Protein AF-A0A2K5DRQ7-F1 (afdb_monomer_lite)

Foldseek 3Di:
DDWDWDQDVVQQKIKIADDQDVPAAKKKKAKAFDDVDGHGQGDIDIQHNPDPGSIDIYHH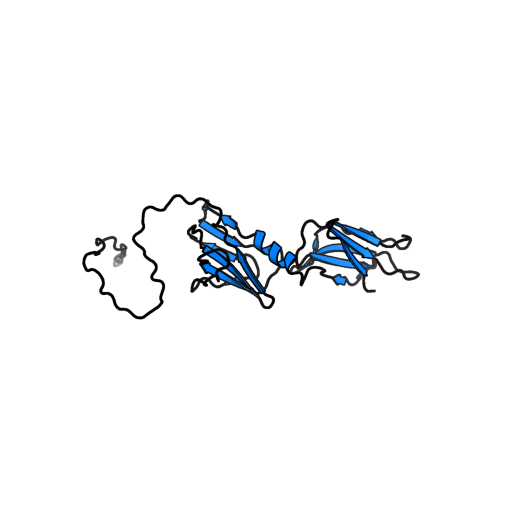DAQALRIWMWMFGPDPPTDIDIDGPRVLPPVNVQVQVVQFDQDVVFRKTKGFGPHFDWWKKFKFFAPDPPGDTHGDPPRIDTGGGMDMDTPHDQDLRIWMWIDDPNGIDIGRNRVPPPDDDPPDDPDDDDPDDDDDDDDDDPPDDDDDDDDPDDDDDDDDDDDDD

Organism: Aotus nancymaae (NCBI:txid37293)

pLDDT: mean 79.04, std 20.88, range [31.72, 97.5]

InterPro domains:
  IPR027841 Interleukin-17 receptor C/E, N-terminal [PF15037] (48-180)
  IPR039465 Interleukin-17 receptor-like [PTHR15583] (2-213)

Radius of gyration: 28.55 Å; chains: 1; bounding box: 57×76×79 Å

Structure (mmCIF, N/CA/C/O backbone):
data_AF-A0A2K5DRQ7-F1
#
_entry.id   AF-A0A2K5DRQ7-F1
#
loop_
_atom_site.group_PDB
_atom_site.id
_atom_site.type_symbol
_atom_site.label_atom_id
_atom_site.label_alt_id
_atom_site.label_comp_id
_atom_site.label_asym_id
_atom_site.label_entity_id
_atom_site.label_seq_id
_atom_site.pdbx_PDB_ins_code
_atom_site.Cartn_x
_atom_site.Cartn_y
_atom_site.Cartn_z
_atom_site.occupancy
_atom_site.B_iso_or_equiv
_atom_site.auth_seq_id
_atom_site.auth_comp_id
_atom_site.auth_asym_id
_atom_site.auth_atom_id
_atom_site.pdbx_PDB_model_num
ATOM 1 N N . GLY A 1 1 ? 21.333 4.434 -12.549 1.00 57.47 1 GLY A N 1
ATOM 2 C CA . GLY A 1 1 ? 20.685 5.731 -12.848 1.00 57.47 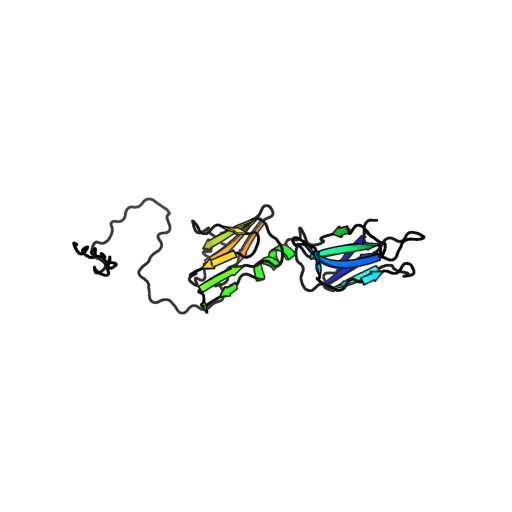1 GLY A CA 1
ATOM 3 C C . GLY A 1 1 ? 19.343 5.786 -12.148 1.00 57.47 1 GLY A C 1
ATOM 4 O O . GLY A 1 1 ? 18.681 4.761 -12.089 1.00 57.47 1 GLY A O 1
ATOM 5 N N . LYS A 1 2 ? 18.960 6.929 -11.570 1.00 73.94 2 LYS A N 1
ATOM 6 C CA . LYS A 1 2 ? 17.709 7.061 -10.803 1.00 73.94 2 LYS A CA 1
ATOM 7 C C . LYS A 1 2 ? 16.516 7.197 -11.758 1.00 73.94 2 LYS A C 1
ATOM 9 O O . LYS A 1 2 ? 16.536 8.062 -12.630 1.00 73.94 2 LYS A O 1
ATOM 14 N N . LEU A 1 3 ? 15.504 6.343 -11.604 1.00 85.44 3 LEU A N 1
ATOM 15 C CA . LEU A 1 3 ? 14.251 6.427 -12.363 1.00 85.44 3 LEU A CA 1
ATOM 16 C C . LEU A 1 3 ? 13.498 7.709 -11.995 1.00 85.44 3 LEU A C 1
ATOM 18 O O . LEU A 1 3 ? 13.464 8.093 -10.823 1.00 85.44 3 LEU A O 1
ATOM 22 N N . ARG A 1 4 ? 12.883 8.365 -12.985 1.00 91.56 4 ARG A N 1
ATOM 23 C CA . ARG A 1 4 ? 11.921 9.450 -12.740 1.00 91.56 4 ARG A CA 1
ATOM 24 C C . ARG A 1 4 ? 10.516 8.874 -12.844 1.00 91.56 4 ARG A C 1
ATOM 26 O O . ARG A 1 4 ? 10.270 8.034 -13.705 1.00 91.56 4 ARG A O 1
ATOM 33 N N . TYR A 1 5 ? 9.612 9.302 -11.973 1.00 94.25 5 TYR A N 1
ATOM 34 C CA . TYR A 1 5 ? 8.240 8.810 -11.974 1.00 94.25 5 TYR A CA 1
ATOM 35 C C . TYR A 1 5 ? 7.247 9.909 -11.599 1.00 94.25 5 TYR A C 1
ATOM 37 O O . TYR A 1 5 ? 7.613 10.882 -10.936 1.00 94.25 5 TYR A O 1
ATOM 45 N N . TRP A 1 6 ? 5.993 9.715 -12.002 1.00 95.56 6 TRP A N 1
ATOM 46 C CA . TRP A 1 6 ? 4.844 10.529 -11.613 1.00 95.56 6 TRP A CA 1
ATOM 47 C C . TRP A 1 6 ? 3.643 9.624 -11.356 1.00 95.56 6 TRP A C 1
ATOM 49 O O . TRP A 1 6 ? 3.431 8.650 -12.076 1.00 95.56 6 TRP A O 1
ATOM 59 N N . VAL A 1 7 ? 2.853 9.946 -10.337 1.00 96.50 7 VAL A N 1
ATOM 60 C CA . VAL A 1 7 ? 1.633 9.202 -10.003 1.00 96.50 7 VAL A CA 1
ATOM 61 C C . VAL A 1 7 ? 0.434 9.910 -10.630 1.00 96.50 7 VAL A C 1
ATOM 63 O O . VAL A 1 7 ? 0.138 11.051 -10.281 1.00 96.50 7 VAL A O 1
ATOM 66 N N . ASP A 1 8 ? -0.267 9.234 -11.538 1.00 96.06 8 ASP A N 1
ATOM 67 C CA . ASP A 1 8 ? -1.549 9.672 -12.090 1.00 96.06 8 ASP A CA 1
ATOM 68 C C . ASP A 1 8 ? -2.687 8.941 -11.365 1.00 96.06 8 ASP A C 1
ATOM 70 O O . ASP A 1 8 ? -3.105 7.845 -11.752 1.00 96.06 8 ASP A O 1
ATOM 74 N N . ARG A 1 9 ? -3.207 9.567 -10.302 1.00 95.12 9 ARG A N 1
ATOM 75 C CA . ARG A 1 9 ? -4.309 9.003 -9.505 1.00 95.12 9 ARG A CA 1
ATOM 76 C C . ARG A 1 9 ? -5.628 8.918 -10.275 1.00 95.12 9 ARG A C 1
ATOM 78 O O . ARG A 1 9 ? -6.453 8.064 -9.967 1.00 95.12 9 ARG A O 1
ATOM 85 N N . ARG A 1 10 ? -5.839 9.761 -11.298 1.00 95.44 10 ARG A N 1
ATOM 86 C CA . ARG A 1 10 ? -7.070 9.731 -12.111 1.00 95.44 10 ARG A CA 1
ATOM 87 C C . ARG A 1 10 ? -7.114 8.485 -12.981 1.00 95.44 10 ARG A C 1
ATOM 89 O O . ARG A 1 10 ? -8.160 7.858 -13.102 1.00 95.44 10 ARG A O 1
ATOM 96 N N . ARG A 1 11 ? -5.973 8.123 -13.569 1.00 95.94 11 ARG A N 1
ATOM 97 C CA . ARG A 1 11 ? -5.824 6.911 -14.387 1.00 95.94 11 ARG A CA 1
ATOM 98 C C . ARG A 1 11 ? -5.428 5.679 -13.575 1.00 95.94 11 ARG A C 1
ATOM 100 O O . ARG A 1 11 ? -5.296 4.610 -14.161 1.00 95.94 11 ARG A O 1
ATOM 107 N N . LYS A 1 12 ? -5.226 5.832 -12.260 1.00 95.88 12 LYS A N 1
ATOM 108 C CA . LYS A 1 12 ? -4.649 4.818 -11.368 1.00 95.88 12 LYS A CA 1
ATOM 109 C C . LYS A 1 12 ? -3.399 4.181 -11.978 1.00 95.88 12 LYS A C 1
ATOM 111 O O . LYS A 1 12 ? -3.321 2.967 -12.153 1.00 95.88 12 LYS A O 1
ATOM 116 N N . ALA A 1 13 ? -2.437 5.014 -12.364 1.00 96.81 13 ALA A N 1
ATOM 117 C CA . ALA A 1 13 ? -1.212 4.553 -13.001 1.00 96.81 13 ALA A CA 1
ATOM 118 C C . ALA A 1 13 ? 0.019 5.328 -12.529 1.00 96.81 13 ALA A C 1
ATOM 120 O O . ALA A 1 13 ? -0.052 6.507 -12.191 1.00 96.81 13 ALA A O 1
ATOM 121 N N . ILE A 1 14 ? 1.172 4.665 -12.546 1.00 96.38 14 ILE A N 1
ATOM 122 C CA . ILE A 1 14 ? 2.476 5.292 -12.335 1.00 96.38 14 ILE A CA 1
ATOM 123 C C . ILE A 1 14 ? 3.147 5.431 -13.698 1.00 96.38 14 ILE A C 1
ATOM 125 O O . ILE A 1 14 ? 3.397 4.445 -14.390 1.00 96.38 14 ILE A O 1
ATOM 129 N N . LEU A 1 15 ? 3.430 6.670 -14.087 1.00 95.50 15 LEU A N 1
ATOM 130 C CA . LEU A 1 15 ? 4.224 6.988 -15.264 1.00 95.50 15 LEU A CA 1
ATOM 131 C C . LEU A 1 15 ? 5.694 6.932 -14.879 1.00 95.50 15 LEU A C 1
ATOM 133 O O . LEU A 1 15 ? 6.113 7.588 -13.929 1.00 95.50 15 LEU A O 1
ATOM 137 N N . VAL A 1 16 ? 6.475 6.161 -15.621 1.00 94.25 16 VAL A N 1
ATOM 138 C CA . VAL A 1 16 ? 7.889 5.928 -15.342 1.00 94.25 16 VAL A CA 1
ATOM 139 C C . VAL A 1 16 ? 8.693 6.360 -16.545 1.00 94.25 16 VAL A C 1
ATOM 141 O O . VAL A 1 16 ? 8.424 5.930 -17.661 1.00 94.25 16 VAL A O 1
ATOM 144 N N . GLN A 1 17 ? 9.702 7.181 -16.301 1.00 91.69 17 GLN A N 1
ATOM 145 C CA . GLN A 1 17 ? 10.635 7.675 -17.294 1.00 91.69 17 GLN A CA 1
ATOM 146 C C . GLN A 1 17 ? 12.019 7.107 -17.009 1.00 91.69 17 GLN A C 1
ATOM 148 O O . GLN A 1 17 ? 12.654 7.422 -15.994 1.00 91.69 17 GLN A O 1
ATOM 153 N N . VAL A 1 18 ? 12.501 6.289 -17.942 1.00 88.75 18 VAL A N 1
ATOM 154 C CA . VAL A 1 18 ? 13.847 5.725 -17.884 1.00 88.75 18 VAL A CA 1
ATOM 155 C C . VAL A 1 18 ? 14.835 6.755 -18.456 1.00 88.75 18 VAL A C 1
ATOM 157 O O . VAL A 1 18 ? 14.603 7.275 -19.554 1.00 88.75 18 VAL A O 1
ATOM 160 N N . PRO A 1 19 ? 15.924 7.097 -17.737 1.00 80.69 19 PRO A N 1
ATOM 161 C CA . PRO A 1 19 ? 16.926 8.038 -18.230 1.00 80.69 19 PRO A CA 1
ATOM 162 C C . PRO A 1 19 ? 17.555 7.568 -19.545 1.00 80.69 19 PRO A C 1
ATOM 164 O O . PRO A 1 19 ? 17.936 6.405 -19.684 1.00 80.69 19 PRO A O 1
ATOM 167 N N . ARG A 1 20 ? 17.710 8.485 -20.504 1.00 74.69 20 ARG A N 1
ATOM 168 C CA . ARG A 1 20 ? 18.393 8.215 -21.772 1.00 74.69 20 ARG A CA 1
ATOM 169 C C . ARG A 1 20 ? 19.887 8.495 -21.620 1.00 74.69 20 ARG A C 1
ATOM 171 O O . ARG A 1 20 ? 20.272 9.627 -21.357 1.00 74.69 20 ARG A O 1
ATOM 178 N N . ALA A 1 21 ? 20.712 7.477 -21.839 1.00 65.81 21 ALA A N 1
ATOM 179 C CA . ALA A 1 21 ? 22.150 7.632 -22.056 1.00 65.81 21 ALA A CA 1
ATOM 180 C C . ALA A 1 21 ? 22.555 6.907 -23.348 1.00 65.81 21 ALA A C 1
ATOM 182 O O . ALA A 1 21 ? 21.987 5.858 -23.670 1.00 65.81 21 ALA A O 1
ATOM 183 N N . SER A 1 22 ? 23.499 7.459 -24.108 1.00 60.72 22 SER A N 1
ATOM 184 C CA . SER A 1 22 ? 24.050 6.795 -25.296 1.00 60.72 22 SER A CA 1
ATOM 185 C C . SER A 1 22 ? 24.622 5.428 -24.900 1.00 60.72 22 SER A C 1
ATOM 187 O O . SER A 1 22 ? 25.370 5.342 -23.933 1.00 60.72 22 SER A O 1
ATOM 189 N N . GLY A 1 23 ? 24.213 4.356 -25.586 1.00 66.25 23 GLY A N 1
ATOM 190 C CA . GLY A 1 23 ? 24.626 2.983 -25.252 1.00 66.25 23 GLY A CA 1
ATOM 191 C C . GLY A 1 23 ? 23.969 2.375 -24.003 1.00 66.25 23 GLY A C 1
ATOM 192 O O . GLY A 1 23 ? 24.396 1.320 -23.549 1.00 66.25 23 GLY A O 1
ATOM 193 N N . SER A 1 24 ? 22.941 3.010 -23.425 1.00 70.19 24 SER A N 1
ATOM 194 C CA . SER A 1 24 ? 22.233 2.419 -22.278 1.00 70.19 24 SER A CA 1
ATOM 195 C C . SER A 1 24 ? 21.486 1.140 -22.676 1.00 70.19 24 SER A C 1
ATOM 197 O O . SER A 1 24 ? 20.726 1.178 -23.652 1.00 70.19 24 SER A O 1
ATOM 199 N N . PRO A 1 25 ? 21.644 0.047 -21.905 1.00 78.00 25 PRO A N 1
ATOM 200 C CA . PRO A 1 25 ? 20.953 -1.207 -22.167 1.00 78.00 25 PRO A CA 1
ATOM 201 C C . PRO A 1 25 ? 19.436 -1.027 -22.067 1.00 78.00 25 PRO A C 1
ATOM 203 O O . PRO A 1 25 ? 18.928 -0.019 -21.555 1.00 78.00 25 PRO A O 1
ATOM 206 N N . GLU A 1 26 ? 18.700 -2.020 -22.557 1.00 88.31 26 GLU A N 1
ATOM 207 C CA . GLU A 1 26 ? 17.269 -2.113 -22.287 1.00 88.31 26 GLU A CA 1
ATOM 208 C C . GLU A 1 26 ? 17.027 -2.184 -20.774 1.00 88.31 26 GLU A C 1
ATOM 210 O O . GLU A 1 26 ? 17.917 -2.537 -19.994 1.00 88.31 26 GLU A O 1
ATOM 215 N N . TYR A 1 27 ? 15.842 -1.777 -20.336 1.00 90.62 27 TYR A N 1
ATOM 216 C CA . TYR A 1 27 ? 15.562 -1.614 -18.915 1.00 90.62 27 TYR A CA 1
ATOM 217 C C . TYR A 1 27 ? 14.200 -2.199 -18.573 1.00 90.62 27 TYR A C 1
ATOM 219 O O . TYR A 1 27 ? 13.205 -1.849 -19.200 1.00 90.62 27 TYR A O 1
ATOM 227 N N . PHE A 1 28 ? 14.147 -3.076 -17.580 1.00 92.75 28 PHE A N 1
ATOM 228 C CA . PHE A 1 28 ? 12.902 -3.639 -17.084 1.00 92.75 28 PHE A CA 1
ATOM 229 C C . PHE A 1 28 ? 12.326 -2.770 -15.980 1.00 92.75 28 PHE A C 1
ATOM 231 O O . PHE A 1 28 ? 13.052 -2.261 -15.124 1.00 92.75 28 PHE A O 1
ATOM 238 N N . VAL A 1 29 ? 11.006 -2.638 -15.983 1.00 94.62 29 VAL A N 1
ATOM 239 C CA . VAL A 1 29 ? 10.259 -1.933 -14.947 1.00 94.62 29 VAL A CA 1
ATOM 240 C C . VAL A 1 29 ? 9.001 -2.726 -14.606 1.00 94.62 29 VAL A C 1
ATOM 242 O O . VAL A 1 29 ? 8.308 -3.190 -15.506 1.00 94.62 29 VAL A O 1
ATOM 245 N N . ARG A 1 30 ? 8.677 -2.874 -13.320 1.00 95.88 30 ARG A N 1
ATOM 246 C CA . ARG A 1 30 ? 7.432 -3.505 -12.854 1.00 95.88 30 ARG A CA 1
ATOM 247 C C . ARG A 1 30 ? 6.872 -2.823 -11.611 1.00 95.88 30 ARG A C 1
ATOM 249 O O . ARG A 1 30 ? 7.579 -2.083 -10.927 1.00 95.88 30 ARG A O 1
ATOM 256 N N . LEU A 1 31 ? 5.618 -3.134 -11.294 1.00 97.50 31 LEU A N 1
ATOM 257 C CA . LEU A 1 31 ? 5.043 -2.886 -9.973 1.00 97.50 31 LEU A CA 1
ATOM 258 C C . LEU A 1 31 ? 5.097 -4.154 -9.124 1.00 97.50 31 LEU A C 1
ATOM 260 O O . LEU A 1 31 ? 4.877 -5.260 -9.623 1.00 97.50 31 LEU A O 1
ATOM 264 N N . CYS A 1 32 ? 5.351 -3.990 -7.831 1.00 96.50 32 CYS A N 1
ATOM 265 C CA . CYS A 1 32 ? 5.320 -5.079 -6.864 1.00 96.50 32 CYS A CA 1
ATOM 266 C C . CYS A 1 32 ? 4.891 -4.611 -5.474 1.00 96.50 32 CYS A C 1
ATOM 268 O O . CYS A 1 32 ? 4.951 -3.425 -5.158 1.00 96.50 32 CYS A O 1
ATOM 270 N N . LEU A 1 33 ? 4.501 -5.560 -4.627 1.00 95.69 33 LEU A N 1
ATOM 271 C CA . LEU A 1 33 ? 4.287 -5.344 -3.202 1.00 95.69 33 LEU A CA 1
ATOM 272 C C . LEU A 1 33 ? 5.570 -5.686 -2.440 1.00 95.69 33 LEU A C 1
ATOM 274 O O . LEU A 1 33 ? 6.046 -6.823 -2.475 1.00 95.69 33 LEU A O 1
ATOM 278 N N . LYS A 1 34 ? 6.134 -4.695 -1.751 1.00 94.56 34 LYS A N 1
ATOM 279 C CA . LYS A 1 34 ? 7.298 -4.829 -0.877 1.00 94.56 34 LYS A CA 1
ATOM 280 C C . LYS A 1 34 ? 6.889 -5.505 0.428 1.00 94.56 34 LYS A C 1
ATOM 282 O O . LYS A 1 34 ? 6.379 -4.872 1.349 1.00 94.56 34 LYS A O 1
ATOM 287 N N . LEU A 1 35 ? 7.111 -6.811 0.477 1.00 90.50 35 LEU A N 1
ATOM 288 C CA . LEU A 1 35 ? 6.994 -7.629 1.680 1.00 90.50 35 LEU A CA 1
ATOM 289 C C . LEU A 1 35 ? 8.411 -7.941 2.186 1.00 90.50 35 LEU A C 1
ATOM 291 O O . LEU A 1 35 ? 9.267 -7.060 2.221 1.00 90.50 35 LEU A O 1
ATOM 295 N N . PHE A 1 36 ? 8.681 -9.202 2.532 1.00 87.06 36 PHE A N 1
ATOM 296 C CA . PHE A 1 36 ? 10.053 -9.693 2.685 1.00 87.06 36 PHE A CA 1
ATOM 297 C C . PHE A 1 36 ? 10.808 -9.685 1.344 1.00 87.06 36 PHE A C 1
ATOM 299 O O . PHE A 1 36 ? 11.996 -9.386 1.289 1.00 87.06 36 PHE A O 1
ATOM 306 N N . THR A 1 37 ? 10.093 -9.961 0.252 1.00 89.56 37 THR A N 1
ATOM 307 C CA . THR A 1 37 ? 10.549 -9.806 -1.133 1.00 89.56 37 THR A CA 1
ATOM 308 C C . THR A 1 37 ? 9.538 -8.973 -1.924 1.00 89.56 37 THR A C 1
ATOM 310 O O . THR A 1 37 ? 8.411 -8.738 -1.480 1.00 89.56 37 THR A O 1
ATOM 313 N N . CYS A 1 38 ? 9.946 -8.498 -3.099 1.00 92.88 38 CYS A N 1
ATOM 314 C CA . CYS A 1 38 ? 9.093 -7.780 -4.044 1.00 92.88 38 CYS A CA 1
ATOM 315 C C . CYS A 1 38 ? 8.192 -8.795 -4.773 1.00 92.88 38 CYS A C 1
ATOM 317 O O . CYS A 1 38 ? 8.627 -9.459 -5.715 1.00 92.88 38 CYS A O 1
ATOM 319 N N . LYS A 1 39 ? 6.953 -8.956 -4.288 1.00 94.88 39 LYS A N 1
ATOM 320 C CA . LYS A 1 39 ? 5.941 -9.859 -4.862 1.00 94.88 39 LYS A CA 1
ATOM 321 C C . LYS A 1 39 ? 5.241 -9.173 -6.032 1.00 94.88 39 LYS A C 1
ATOM 323 O O . LYS A 1 39 ? 4.739 -8.067 -5.859 1.00 94.88 39 LYS A O 1
ATOM 328 N N . ASP A 1 40 ? 5.181 -9.820 -7.191 1.00 93.94 40 ASP A N 1
ATOM 329 C CA . ASP A 1 40 ? 4.612 -9.237 -8.411 1.00 93.94 40 ASP A CA 1
ATOM 330 C C . ASP A 1 40 ? 3.205 -8.653 -8.213 1.00 93.94 40 ASP A C 1
ATOM 332 O O . ASP A 1 40 ? 2.309 -9.309 -7.680 1.00 93.94 40 ASP A O 1
ATOM 336 N N . ALA A 1 41 ? 3.026 -7.408 -8.665 1.00 94.06 41 ALA A N 1
ATOM 337 C CA . ALA A 1 41 ? 1.747 -6.694 -8.709 1.00 94.06 41 ALA A CA 1
ATOM 338 C C . ALA A 1 41 ? 1.391 -6.239 -10.139 1.00 94.06 41 ALA A C 1
ATOM 340 O O . ALA A 1 41 ? 0.476 -5.444 -10.340 1.00 94.06 41 ALA A O 1
ATOM 341 N N . GLY A 1 42 ? 2.132 -6.733 -11.132 1.00 91.06 42 GLY A N 1
ATOM 342 C CA . GLY A 1 42 ? 1.962 -6.449 -12.551 1.00 91.06 42 GLY A CA 1
ATOM 343 C C . GLY A 1 42 ? 3.081 -7.098 -13.364 1.00 91.06 42 GLY A C 1
ATOM 344 O O . GLY A 1 42 ? 4.147 -7.403 -12.827 1.00 91.06 42 GLY A O 1
ATOM 345 N N . ALA A 1 43 ? 2.840 -7.319 -14.656 1.00 91.75 43 ALA A N 1
ATOM 346 C CA . ALA A 1 43 ? 3.854 -7.881 -15.541 1.00 91.75 43 ALA A CA 1
ATOM 347 C C . ALA A 1 43 ? 5.033 -6.900 -15.718 1.00 91.75 43 ALA A C 1
ATOM 349 O O . ALA A 1 43 ? 4.801 -5.693 -15.858 1.00 91.75 43 ALA A O 1
ATOM 350 N N . PRO A 1 44 ? 6.289 -7.383 -15.740 1.00 93.94 44 PRO A N 1
ATOM 351 C CA . PRO A 1 44 ? 7.426 -6.551 -16.103 1.00 93.94 44 PRO A CA 1
ATOM 352 C C . PRO A 1 44 ? 7.306 -6.033 -17.536 1.00 93.94 44 PRO A C 1
ATOM 354 O O . PRO A 1 44 ? 6.971 -6.778 -18.454 1.00 93.94 44 PRO A O 1
ATOM 357 N N . VAL A 1 45 ? 7.630 -4.760 -17.726 1.00 94.12 45 VAL A N 1
ATOM 358 C CA . VAL A 1 45 ? 7.659 -4.089 -19.024 1.00 94.12 45 VAL A CA 1
ATOM 359 C C . VAL A 1 45 ? 9.109 -3.814 -19.400 1.00 94.12 45 VAL A C 1
ATOM 361 O O . VAL A 1 45 ? 9.866 -3.251 -18.606 1.00 94.12 45 VAL A O 1
ATOM 364 N N . LEU A 1 46 ? 9.493 -4.208 -20.613 1.00 92.19 46 LEU A N 1
ATOM 365 C CA . LEU A 1 46 ? 10.800 -3.906 -21.187 1.00 92.19 46 LEU A CA 1
ATOM 366 C C . LEU A 1 46 ? 10.763 -2.539 -21.880 1.00 92.19 46 LEU A C 1
ATOM 368 O O . LEU A 1 46 ? 9.913 -2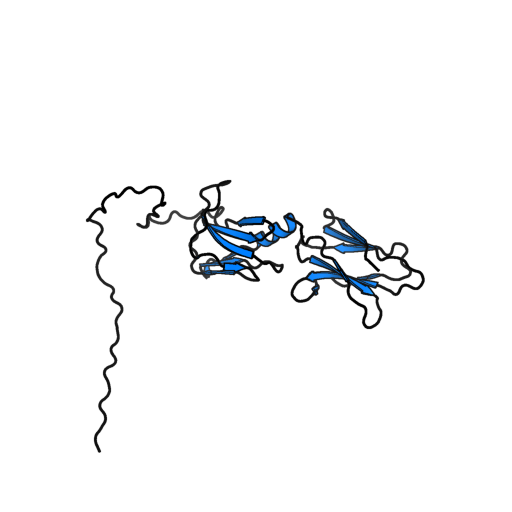.276 -22.728 1.00 92.19 46 LEU A O 1
ATOM 372 N N . VAL A 1 47 ? 11.693 -1.663 -21.511 1.00 90.50 47 VAL A N 1
ATOM 373 C CA . VAL A 1 47 ? 11.861 -0.332 -22.094 1.00 90.50 47 VAL A CA 1
ATOM 374 C C . VAL A 1 47 ? 13.071 -0.341 -23.019 1.00 90.50 47 VAL A C 1
ATOM 376 O O . VAL A 1 47 ? 14.224 -0.273 -22.577 1.00 90.50 47 VAL A O 1
ATOM 379 N N . ASN A 1 48 ? 12.793 -0.392 -24.319 1.00 85.31 48 ASN A N 1
ATOM 380 C CA . ASN A 1 48 ? 13.818 -0.494 -25.352 1.00 85.31 48 ASN A CA 1
ATOM 381 C C . ASN A 1 48 ? 14.648 0.789 -25.462 1.00 85.31 48 ASN A C 1
ATOM 383 O O . ASN A 1 48 ? 14.166 1.908 -25.227 1.00 85.31 48 ASN A O 1
ATOM 387 N N . ALA A 1 49 ? 15.899 0.628 -25.899 1.00 72.56 49 ALA A N 1
ATOM 388 C CA . ALA A 1 49 ? 16.839 1.732 -26.060 1.00 72.56 49 ALA A CA 1
ATOM 389 C C . ALA A 1 49 ? 16.491 2.725 -27.172 1.00 72.56 49 ALA A C 1
ATOM 391 O O . ALA A 1 49 ? 16.834 3.905 -27.078 1.00 72.56 49 ALA A O 1
ATOM 392 N N . SER A 1 50 ? 15.758 2.256 -28.176 1.00 69.12 50 SER A N 1
ATOM 393 C CA . SER A 1 50 ? 15.311 3.017 -29.341 1.00 69.12 50 SER A CA 1
ATOM 394 C C . SER A 1 50 ? 13.998 3.777 -29.131 1.00 69.12 50 SER A C 1
ATOM 396 O O . SER A 1 50 ? 13.612 4.563 -29.994 1.00 69.12 50 SER A O 1
ATOM 398 N N . SER A 1 51 ? 13.297 3.572 -28.008 1.00 72.56 51 SER A N 1
ATOM 399 C CA . SER A 1 51 ? 12.010 4.235 -27.773 1.00 72.56 51 SER A CA 1
ATOM 400 C C . SER A 1 51 ? 12.180 5.754 -27.612 1.00 72.56 51 SER A C 1
ATOM 402 O O . SER A 1 51 ? 13.012 6.230 -26.841 1.00 72.56 51 SER A O 1
ATOM 404 N N . VAL A 1 52 ? 11.385 6.529 -28.360 1.00 67.88 52 VAL A N 1
ATOM 405 C CA . VAL A 1 52 ? 11.519 7.998 -28.441 1.00 67.88 52 VAL A CA 1
ATOM 406 C C . VAL A 1 52 ? 11.282 8.654 -27.081 1.00 67.88 52 VAL A C 1
ATOM 408 O O . VAL A 1 52 ? 12.038 9.540 -26.684 1.00 67.88 52 VAL A O 1
ATOM 411 N N . SER A 1 53 ? 10.265 8.189 -26.351 1.00 73.94 53 SER A N 1
ATOM 412 C CA . SER A 1 53 ? 9.900 8.731 -25.045 1.00 73.94 53 SER A CA 1
ATOM 413 C C . SER A 1 53 ? 10.527 7.989 -23.870 1.00 73.94 53 SER A C 1
ATOM 415 O O . SER A 1 53 ? 10.594 8.592 -22.812 1.00 73.94 53 SER A O 1
ATOM 417 N N . ARG A 1 54 ? 10.967 6.721 -23.993 1.00 83.88 54 ARG A N 1
ATOM 418 C CA . ARG A 1 54 ? 11.411 5.866 -22.859 1.00 83.88 54 ARG A CA 1
ATOM 419 C C . ARG A 1 54 ? 10.511 5.965 -21.613 1.00 83.88 54 ARG A C 1
ATOM 421 O O . ARG A 1 54 ? 10.977 5.863 -20.475 1.00 83.88 54 ARG A O 1
ATOM 428 N N . ALA A 1 55 ? 9.221 6.182 -21.858 1.00 88.56 55 ALA A N 1
ATOM 429 C CA . ALA A 1 55 ? 8.197 6.377 -20.851 1.00 88.56 55 ALA A CA 1
ATOM 430 C C . ALA A 1 55 ? 7.195 5.227 -20.915 1.00 88.56 55 ALA A C 1
ATOM 432 O O . ALA A 1 55 ? 6.730 4.873 -21.999 1.00 88.56 55 ALA A O 1
ATOM 433 N N . VAL A 1 56 ? 6.847 4.666 -19.761 1.00 92.81 56 VAL A N 1
ATOM 434 C CA . VAL A 1 56 ? 5.844 3.602 -19.641 1.00 92.81 56 VAL A CA 1
ATOM 435 C C . VAL A 1 56 ? 4.823 3.950 -18.572 1.00 92.81 56 VAL A C 1
ATOM 437 O O . VAL A 1 56 ? 5.133 4.634 -17.598 1.00 92.81 56 VAL A O 1
ATOM 440 N N . SER A 1 57 ? 3.593 3.485 -18.767 1.00 94.75 57 SER A N 1
ATOM 441 C CA . SER A 1 57 ? 2.509 3.632 -17.801 1.00 94.75 57 SER A CA 1
ATOM 442 C C . SER A 1 57 ? 2.229 2.279 -17.166 1.00 94.75 57 SER A C 1
ATOM 444 O O . SER A 1 57 ? 1.969 1.309 -17.875 1.00 94.75 57 SER A O 1
ATOM 446 N N . LEU A 1 58 ? 2.310 2.214 -15.839 1.00 96.56 58 LEU A N 1
ATOM 447 C CA . LEU A 1 58 ? 2.060 1.004 -15.067 1.00 96.56 58 LEU A CA 1
ATOM 448 C C . LEU A 1 58 ? 0.775 1.183 -14.246 1.00 96.56 58 LEU A C 1
ATOM 450 O O . LEU A 1 58 ? 0.786 1.962 -13.289 1.00 96.56 58 LEU A O 1
ATOM 454 N N . PRO A 1 59 ? -0.333 0.515 -14.608 1.00 96.56 59 PRO A N 1
ATOM 455 C CA . PRO A 1 59 ? -1.594 0.636 -13.885 1.00 96.56 59 PRO A CA 1
ATOM 456 C C . PRO A 1 59 ? -1.546 -0.092 -12.535 1.00 96.56 59 PRO A C 1
ATOM 458 O O . PRO A 1 59 ? -0.899 -1.129 -12.401 1.00 96.56 59 PRO A O 1
ATOM 461 N N . TYR A 1 60 ? -2.277 0.420 -11.546 1.00 95.31 60 TYR A N 1
ATOM 462 C CA . TYR A 1 60 ? -2.456 -0.193 -10.231 1.00 95.31 60 TYR A CA 1
ATOM 463 C C . TYR A 1 60 ? -3.936 -0.249 -9.837 1.00 95.31 60 TYR A C 1
ATOM 465 O O . TYR A 1 60 ? -4.750 0.571 -10.253 1.00 95.31 60 TYR A O 1
ATOM 473 N N . SER A 1 61 ? -4.304 -1.226 -9.006 1.00 92.75 61 SER A N 1
ATOM 474 C CA . SER A 1 61 ? -5.698 -1.375 -8.552 1.00 92.75 61 SER A CA 1
ATOM 475 C C . SER A 1 61 ? -6.013 -0.499 -7.337 1.00 92.75 61 SER A C 1
ATOM 477 O O . SER A 1 61 ? -7.072 0.139 -7.271 1.00 92.75 61 SER A O 1
ATOM 479 N N . GLN A 1 62 ? -5.076 -0.457 -6.388 1.00 92.25 62 GLN A N 1
ATOM 480 C CA . GLN A 1 62 ? -5.242 0.157 -5.077 1.00 92.25 62 GLN A CA 1
ATOM 481 C C . GLN A 1 62 ? -3.941 0.842 -4.640 1.00 92.25 62 GLN A C 1
ATOM 483 O O . GLN A 1 62 ? -2.851 0.350 -4.934 1.00 92.25 62 GLN A O 1
ATOM 488 N N . GLU A 1 63 ? -4.066 1.984 -3.964 1.00 94.12 63 GLU A N 1
ATOM 489 C CA . GLU A 1 63 ? -2.934 2.726 -3.400 1.00 94.12 63 GLU A CA 1
ATOM 490 C C . GLU A 1 63 ? -2.562 2.070 -2.072 1.00 94.12 63 GLU A C 1
ATOM 492 O O . GLU A 1 63 ? -3.312 2.139 -1.103 1.00 94.12 63 GLU A O 1
ATOM 497 N N . LEU A 1 64 ? -1.437 1.360 -2.056 1.00 94.69 64 LEU A N 1
ATOM 498 C CA . LEU A 1 64 ? -0.974 0.592 -0.905 1.00 94.69 64 LEU A CA 1
ATOM 499 C C . LEU A 1 64 ? 0.421 1.078 -0.488 1.00 94.69 64 LEU A C 1
ATOM 501 O O . LEU A 1 64 ? 1.260 1.253 -1.373 1.00 94.69 64 LEU A O 1
ATOM 505 N N . PRO A 1 65 ? 0.733 1.219 0.815 1.00 93.31 65 PRO A N 1
ATOM 506 C CA . PRO A 1 65 ? 2.030 1.750 1.258 1.00 93.31 65 PRO A CA 1
ATOM 507 C C . PRO A 1 65 ? 3.236 0.923 0.799 1.00 93.31 65 PRO A C 1
ATOM 509 O O . PRO A 1 65 ? 4.315 1.447 0.544 1.00 93.31 65 PRO A O 1
ATOM 512 N N . CYS A 1 66 ? 3.041 -0.384 0.646 1.00 94.81 66 CYS A N 1
ATOM 513 C CA . CYS A 1 66 ? 4.050 -1.308 0.149 1.00 94.81 66 CYS A CA 1
ATOM 514 C C . CYS A 1 66 ? 4.042 -1.473 -1.379 1.00 94.81 66 CYS A C 1
ATOM 516 O O . CYS A 1 66 ? 4.825 -2.270 -1.888 1.00 94.81 66 CYS A O 1
ATOM 518 N N . LEU A 1 67 ? 3.179 -0.779 -2.130 1.00 97.06 67 LEU A N 1
ATOM 519 C CA . LEU A 1 67 ? 3.217 -0.812 -3.592 1.00 97.06 67 LEU A CA 1
ATOM 520 C C . LEU A 1 67 ? 4.409 0.009 -4.085 1.00 97.06 67 LEU A C 1
ATOM 522 O O . LEU A 1 67 ? 4.484 1.222 -3.881 1.00 97.06 67 LEU A O 1
ATOM 526 N N . CYS A 1 68 ? 5.333 -0.662 -4.761 1.00 96.44 68 CYS A N 1
ATOM 527 C CA . CYS A 1 68 ? 6.588 -0.077 -5.190 1.00 96.44 68 CYS A CA 1
ATOM 528 C C . CYS A 1 68 ? 6.844 -0.323 -6.674 1.00 96.44 68 CYS A C 1
ATOM 530 O O . CYS A 1 68 ? 6.499 -1.358 -7.245 1.00 96.44 68 CYS A O 1
ATOM 532 N N . LEU A 1 69 ? 7.506 0.654 -7.274 1.00 95.94 69 LEU A N 1
ATOM 533 C CA . LEU A 1 69 ? 8.159 0.563 -8.559 1.00 95.94 69 LEU A CA 1
ATOM 534 C C . LEU A 1 69 ? 9.487 -0.172 -8.385 1.00 95.94 69 LEU A C 1
ATOM 536 O O . LEU A 1 69 ? 10.309 0.245 -7.571 1.00 95.94 69 LEU A O 1
ATOM 540 N N . GLU A 1 70 ? 9.720 -1.218 -9.168 1.00 95.62 70 GLU A N 1
ATOM 541 C CA . GLU A 1 70 ? 11.015 -1.890 -9.244 1.00 95.62 70 GLU A CA 1
ATOM 542 C C . GLU A 1 70 ? 11.554 -1.815 -10.672 1.00 95.62 70 GLU A C 1
ATOM 544 O O . GLU A 1 70 ? 10.809 -2.026 -11.630 1.00 95.62 70 GLU A O 1
ATOM 549 N N . GLY A 1 71 ? 12.846 -1.527 -10.824 1.00 93.56 71 GLY A N 1
ATOM 550 C CA . GLY A 1 71 ? 13.492 -1.519 -12.130 1.00 93.56 71 GLY A CA 1
ATOM 551 C C . GLY A 1 71 ? 14.957 -1.941 -12.107 1.00 93.56 71 GLY A C 1
ATOM 552 O O . GLY A 1 71 ? 15.646 -1.791 -11.096 1.00 93.56 71 GLY A O 1
ATOM 553 N N . TRP A 1 72 ? 15.421 -2.503 -13.223 1.00 92.81 72 TRP A N 1
ATOM 554 C CA . TRP A 1 72 ? 16.786 -3.005 -13.412 1.00 92.81 72 TRP A CA 1
ATOM 555 C C . TRP A 1 72 ? 17.170 -2.999 -14.897 1.00 92.81 72 TRP A C 1
ATOM 557 O O . TRP A 1 72 ? 16.307 -3.077 -15.771 1.00 92.81 72 TRP A O 1
ATOM 567 N N . SER A 1 73 ? 18.465 -2.902 -15.207 1.00 90.62 73 SER A N 1
ATOM 568 C CA . SER A 1 73 ? 18.940 -3.048 -16.588 1.00 90.62 73 SER A CA 1
ATOM 569 C C . SER A 1 73 ? 18.802 -4.493 -17.064 1.00 90.62 73 SER A C 1
ATOM 571 O O . SER A 1 73 ? 18.963 -5.428 -16.286 1.00 90.62 73 SER A O 1
ATOM 573 N N . ALA A 1 74 ? 18.554 -4.689 -18.356 1.00 89.31 74 ALA A N 1
ATOM 574 C CA . ALA A 1 74 ? 18.559 -5.988 -19.027 1.00 89.31 74 ALA A CA 1
ATOM 575 C C . ALA A 1 74 ? 19.998 -6.496 -19.251 1.00 89.31 74 ALA A C 1
ATOM 577 O O . ALA A 1 74 ? 20.391 -6.878 -20.348 1.00 89.31 74 ALA A O 1
ATOM 578 N N . THR A 1 75 ? 20.811 -6.439 -18.201 1.00 88.88 75 THR A N 1
ATOM 579 C CA . THR A 1 75 ? 22.176 -6.957 -18.147 1.00 88.88 75 THR A CA 1
ATOM 580 C C . THR A 1 75 ? 22.227 -8.044 -17.086 1.00 88.88 75 THR A C 1
ATOM 582 O O . THR A 1 75 ? 21.453 -8.012 -16.126 1.00 88.88 75 THR A O 1
ATOM 585 N N . LEU A 1 76 ? 23.144 -8.996 -17.241 1.00 86.94 76 LEU A N 1
ATOM 586 C CA . LEU A 1 76 ? 23.377 -10.013 -16.217 1.00 86.94 76 LEU A CA 1
ATOM 587 C C . LEU A 1 76 ? 23.708 -9.342 -14.875 1.00 86.94 76 LEU A C 1
ATOM 589 O O . LEU A 1 76 ? 24.399 -8.322 -14.843 1.00 86.94 76 LEU A O 1
ATOM 593 N N . ASP A 1 77 ? 23.135 -9.884 -13.800 1.00 86.31 77 ASP A N 1
ATOM 594 C CA . ASP A 1 77 ? 23.337 -9.451 -12.410 1.00 86.31 77 ASP A CA 1
ATOM 595 C C . ASP A 1 77 ? 23.083 -7.958 -12.140 1.00 86.31 77 ASP A C 1
ATOM 597 O O . ASP A 1 77 ? 23.675 -7.340 -11.252 1.00 86.31 77 ASP A O 1
ATOM 601 N N . ALA A 1 78 ? 22.161 -7.356 -12.896 1.00 89.12 78 ALA A N 1
ATOM 602 C CA . ALA A 1 78 ? 21.761 -5.974 -12.685 1.00 89.12 78 ALA A CA 1
ATOM 603 C C . ALA A 1 78 ? 21.168 -5.746 -11.285 1.00 89.12 78 ALA A C 1
ATOM 605 O O . ALA A 1 78 ? 20.220 -6.414 -10.861 1.00 89.12 78 ALA A O 1
ATOM 606 N N . VAL A 1 79 ? 21.667 -4.717 -10.596 1.00 90.31 79 VAL A N 1
ATOM 607 C CA . VAL A 1 79 ? 21.107 -4.271 -9.316 1.00 90.31 79 VAL A CA 1
ATOM 608 C C . VAL A 1 79 ? 19.695 -3.722 -9.525 1.00 90.31 79 VAL A C 1
ATOM 610 O O . VAL A 1 79 ? 19.466 -2.826 -10.344 1.00 90.31 79 VAL A O 1
ATOM 613 N N . ARG A 1 80 ? 18.745 -4.233 -8.738 1.00 91.75 80 ARG A N 1
ATOM 614 C CA . ARG A 1 80 ? 17.355 -3.766 -8.721 1.00 91.75 80 ARG A CA 1
ATOM 615 C C . ARG A 1 80 ? 17.236 -2.504 -7.877 1.00 91.75 80 ARG A C 1
ATOM 617 O O . ARG A 1 80 ? 17.693 -2.454 -6.741 1.00 91.75 80 ARG A O 1
ATOM 624 N N . THR A 1 81 ? 16.603 -1.480 -8.432 1.00 91.62 81 THR A N 1
ATOM 625 C CA . THR A 1 81 ? 16.232 -0.262 -7.705 1.00 91.62 81 THR A CA 1
ATOM 626 C C . THR A 1 81 ? 14.745 -0.309 -7.399 1.00 91.62 81 THR A C 1
ATOM 628 O O . THR A 1 81 ? 13.947 -0.538 -8.306 1.00 91.62 81 THR A O 1
ATOM 631 N N . GLN A 1 82 ? 14.372 -0.053 -6.146 1.00 93.62 82 GLN A N 1
ATOM 632 C CA . GLN A 1 82 ? 12.981 -0.027 -5.704 1.00 93.62 82 GLN A CA 1
ATOM 633 C C . GLN A 1 82 ? 12.616 1.351 -5.140 1.00 93.62 82 GLN A C 1
ATOM 635 O O . GLN A 1 82 ? 13.389 1.946 -4.391 1.00 93.62 82 GLN A O 1
ATOM 640 N N . ILE A 1 83 ? 11.441 1.862 -5.504 1.00 94.75 83 ILE A N 1
ATOM 641 C CA . ILE A 1 83 ? 10.896 3.144 -5.041 1.00 94.75 83 ILE A CA 1
ATOM 642 C C . ILE A 1 83 ? 9.431 2.922 -4.670 1.00 94.75 83 ILE A C 1
ATOM 644 O O . ILE A 1 83 ? 8.693 2.374 -5.481 1.00 94.75 83 ILE A O 1
ATOM 648 N N . CYS A 1 84 ? 8.996 3.350 -3.487 1.00 95.19 84 CYS A N 1
ATOM 649 C CA . CYS A 1 84 ? 7.634 3.136 -2.985 1.00 95.19 84 CYS A CA 1
ATOM 650 C C . CYS A 1 84 ? 6.886 4.478 -2.908 1.00 95.19 84 CYS A C 1
ATOM 652 O O . CYS A 1 84 ? 7.073 5.219 -1.945 1.00 95.19 84 CYS A O 1
ATOM 654 N N . PRO A 1 85 ? 6.076 4.844 -3.922 1.00 95.50 85 PRO A N 1
ATOM 655 C CA . PRO A 1 85 ? 5.471 6.177 -4.000 1.00 95.50 85 PRO A CA 1
ATOM 656 C C . PRO A 1 85 ? 4.461 6.479 -2.890 1.00 95.50 85 PRO A C 1
ATOM 658 O O . PRO A 1 85 ? 4.218 7.644 -2.594 1.00 95.50 85 PRO A O 1
ATOM 661 N N . PHE A 1 86 ? 3.868 5.439 -2.301 1.00 94.81 86 PHE A N 1
ATOM 662 C CA . PHE A 1 86 ? 2.773 5.547 -1.335 1.00 94.81 86 PHE A CA 1
ATOM 663 C C . PHE A 1 86 ? 3.192 5.214 0.101 1.00 94.81 86 PHE A C 1
ATOM 665 O O . PHE A 1 86 ? 2.334 5.146 0.974 1.00 94.81 86 PHE A O 1
ATOM 672 N N . GLU A 1 87 ? 4.485 4.991 0.360 1.00 90.31 87 GLU A N 1
ATOM 673 C CA . GLU A 1 87 ? 4.978 4.513 1.662 1.00 90.31 87 GLU A CA 1
ATOM 674 C C . GLU A 1 87 ? 4.509 5.401 2.821 1.00 90.31 87 GLU A C 1
ATOM 676 O O . GLU A 1 87 ? 4.024 4.883 3.818 1.00 90.31 87 GLU A O 1
ATOM 681 N N . ASN A 1 88 ? 4.544 6.723 2.635 1.00 86.44 88 ASN A N 1
ATOM 682 C CA . ASN A 1 88 ? 4.129 7.713 3.635 1.00 86.44 88 ASN A CA 1
ATOM 683 C C . ASN A 1 88 ? 2.782 8.378 3.300 1.00 86.44 88 ASN A C 1
ATOM 685 O O . ASN A 1 88 ? 2.488 9.464 3.800 1.00 86.44 88 ASN A O 1
ATOM 689 N N . ASP A 1 89 ? 1.985 7.784 2.410 1.00 89.06 89 ASP A N 1
ATOM 690 C CA . ASP A 1 89 ? 0.691 8.339 2.020 1.00 89.06 89 ASP A CA 1
ATOM 691 C C . ASP A 1 89 ? -0.398 7.934 3.028 1.00 89.06 89 ASP A C 1
ATOM 693 O O . ASP A 1 89 ? -0.634 6.750 3.288 1.00 89.06 89 ASP A O 1
ATOM 697 N N . THR A 1 90 ? -1.070 8.925 3.619 1.00 86.06 90 THR A N 1
ATOM 698 C CA . THR A 1 90 ? -2.084 8.699 4.660 1.00 86.06 90 THR A CA 1
ATOM 699 C C . THR A 1 90 ? -3.319 7.976 4.131 1.00 86.06 90 THR A C 1
ATOM 701 O O . THR A 1 90 ? -3.875 7.139 4.837 1.00 86.06 90 THR A O 1
ATOM 704 N N . GLN A 1 91 ? -3.716 8.235 2.884 1.00 87.56 91 GLN A N 1
ATOM 705 C CA . GLN A 1 91 ? -4.864 7.589 2.249 1.00 87.56 91 GLN A CA 1
ATOM 706 C C . GLN A 1 91 ? -4.561 6.115 1.926 1.00 87.56 91 GLN A C 1
ATOM 708 O O . GLN A 1 91 ? -5.409 5.237 2.115 1.00 87.56 91 GLN A O 1
ATOM 713 N N . ALA A 1 92 ? -3.332 5.814 1.505 1.00 89.06 92 ALA A N 1
ATOM 714 C CA . ALA A 1 92 ? -2.874 4.440 1.317 1.00 89.06 92 ALA A CA 1
ATOM 715 C C . ALA A 1 92 ? -2.838 3.663 2.647 1.00 89.06 92 ALA A C 1
ATOM 717 O O . ALA A 1 92 ? -3.234 2.497 2.700 1.00 89.06 92 ALA A O 1
ATOM 718 N N . LEU A 1 93 ? -2.418 4.308 3.742 1.00 86.81 93 LEU A N 1
ATOM 719 C CA . LEU A 1 93 ? -2.458 3.719 5.088 1.00 86.81 93 LEU A CA 1
ATOM 720 C C . LEU A 1 93 ? -3.892 3.467 5.570 1.00 86.81 93 LEU A C 1
ATOM 722 O O . LEU A 1 93 ? -4.160 2.411 6.143 1.00 86.81 93 LEU A O 1
ATOM 726 N N . GLU A 1 94 ? -4.818 4.393 5.310 1.00 86.56 94 GLU A N 1
ATOM 727 C CA . GLU A 1 94 ? -6.241 4.217 5.625 1.00 86.56 94 GLU A CA 1
ATOM 728 C C . GLU A 1 94 ? -6.847 3.008 4.910 1.00 86.56 94 GLU A C 1
ATOM 730 O O . GLU A 1 94 ? -7.594 2.243 5.517 1.00 86.56 94 GLU A O 1
ATOM 735 N N . THR A 1 95 ? -6.454 2.775 3.658 1.00 88.62 95 THR A N 1
ATOM 736 C CA . THR A 1 95 ? -6.948 1.658 2.842 1.00 88.62 95 THR A CA 1
ATOM 737 C C . THR A 1 95 ? -6.634 0.284 3.456 1.00 88.62 95 THR A C 1
ATOM 739 O O . THR A 1 95 ? -7.375 -0.681 3.256 1.00 88.62 95 THR A O 1
ATOM 742 N N . LEU A 1 96 ? -5.580 0.168 4.275 1.00 88.75 96 LEU A N 1
ATOM 743 C CA . LEU A 1 96 ? -5.275 -1.076 4.994 1.00 88.75 96 LEU A CA 1
ATOM 744 C C . LEU A 1 96 ? -6.374 -1.462 6.000 1.00 88.75 96 LEU A C 1
ATOM 746 O O . LEU A 1 96 ? -6.503 -2.643 6.336 1.00 88.75 96 LEU A O 1
ATOM 750 N N . TRP A 1 97 ? -7.180 -0.499 6.461 1.00 85.62 97 TRP A N 1
ATOM 751 C CA . TRP A 1 97 ? -8.247 -0.703 7.448 1.00 85.62 97 TRP A CA 1
ATOM 752 C C . TRP A 1 97 ? -9.566 -1.196 6.877 1.00 85.62 97 TRP A C 1
ATOM 754 O O . TRP A 1 97 ? -10.412 -1.679 7.634 1.00 85.62 97 TRP A O 1
ATOM 764 N N . ASP A 1 98 ? -9.735 -1.159 5.558 1.00 83.06 98 ASP A N 1
ATOM 765 C CA . ASP A 1 98 ? -10.935 -1.695 4.912 1.00 83.06 98 ASP A CA 1
ATOM 766 C C . ASP A 1 98 ? -11.016 -3.230 5.000 1.00 83.06 98 ASP A C 1
ATOM 768 O O . ASP A 1 98 ? -12.078 -3.815 4.793 1.00 83.06 98 ASP A O 1
ATOM 772 N N . THR A 1 99 ? -9.913 -3.880 5.388 1.00 87.38 99 THR A N 1
ATOM 773 C CA . THR A 1 99 ? -9.781 -5.340 5.537 1.00 87.38 99 THR A CA 1
ATOM 774 C C . THR A 1 99 ? -10.123 -5.867 6.938 1.00 87.38 99 THR A C 1
ATOM 776 O O . THR A 1 99 ? -9.869 -7.029 7.258 1.00 87.38 99 THR A O 1
ATOM 779 N N . VAL A 1 100 ? -10.674 -5.024 7.821 1.00 91.69 100 VAL A N 1
ATOM 780 C CA . VAL A 1 100 ? -11.178 -5.477 9.127 1.00 91.69 100 VAL A CA 1
ATOM 781 C C . VAL A 1 100 ? -12.497 -6.216 8.920 1.00 91.69 100 VAL A C 1
ATOM 783 O O . VAL A 1 100 ? -13.504 -5.624 8.521 1.00 91.69 100 VAL A O 1
ATOM 786 N N . HIS A 1 101 ? -12.511 -7.509 9.234 1.00 91.19 101 HIS A N 1
ATOM 787 C CA . HIS A 1 101 ? -13.642 -8.388 8.967 1.00 91.19 101 HIS A CA 1
ATOM 788 C C . HIS A 1 101 ? -14.045 -9.190 10.202 1.00 91.19 101 HIS A C 1
ATOM 790 O O . HIS A 1 101 ? -13.215 -9.775 10.895 1.00 91.19 101 HIS A O 1
ATOM 796 N N . TYR A 1 102 ? -15.351 -9.250 10.455 1.00 92.75 102 TYR A N 1
ATOM 797 C CA . TYR A 1 102 ? -15.928 -10.154 11.442 1.00 92.75 102 TYR A CA 1
ATOM 798 C C . TYR A 1 102 ? -16.445 -11.416 10.752 1.00 92.75 102 TYR A C 1
ATOM 800 O O . TYR A 1 102 ? -17.211 -11.324 9.792 1.00 92.75 102 TYR A O 1
ATOM 808 N N . HIS A 1 103 ? -16.048 -12.579 11.261 1.00 92.88 103 HIS A N 1
ATOM 809 C CA . HIS A 1 103 ? -16.482 -13.896 10.807 1.00 92.88 103 HIS A CA 1
ATOM 810 C C . HIS A 1 103 ? -17.544 -14.441 11.777 1.00 92.88 103 HIS A C 1
ATOM 812 O O . HIS A 1 103 ? -17.176 -14.902 12.859 1.00 92.88 103 HIS A O 1
ATOM 818 N N . PRO A 1 104 ? -18.847 -14.427 11.420 1.00 90.00 104 PRO A N 1
ATOM 819 C CA . PRO A 1 104 ? -19.914 -14.809 12.348 1.00 90.00 104 PRO A CA 1
ATOM 820 C C . PRO A 1 104 ? -19.840 -16.269 12.799 1.00 90.00 104 PRO A C 1
ATOM 822 O O . PRO A 1 104 ? -20.075 -16.556 13.966 1.00 90.00 104 PRO A O 1
ATOM 825 N N . GLY A 1 105 ? -19.469 -17.186 11.897 1.00 90.19 105 GLY A N 1
ATOM 826 C CA . GLY A 1 105 ? -19.422 -18.621 12.199 1.00 90.19 105 GLY A CA 1
ATOM 827 C C . GLY A 1 105 ? -18.406 -18.997 13.281 1.00 90.19 105 GLY A C 1
ATOM 828 O O . GLY A 1 105 ? -18.663 -19.899 14.066 1.00 90.19 105 GLY A O 1
ATOM 829 N N . SER A 1 106 ? -17.278 -18.286 13.356 1.00 92.69 106 SER A N 1
ATOM 830 C CA . SER A 1 106 ? -16.229 -18.510 14.361 1.00 92.69 106 SER A CA 1
ATOM 831 C C . SER A 1 106 ? -16.172 -17.412 15.428 1.00 92.69 106 SER A C 1
ATOM 833 O O . SER A 1 106 ? -15.227 -17.375 16.216 1.00 92.69 106 SER A O 1
ATOM 835 N N . GLN A 1 107 ? -17.123 -16.471 15.410 1.00 93.50 107 GLN A N 1
ATOM 836 C CA . GLN A 1 107 ? -17.146 -15.279 16.266 1.00 93.50 107 GLN A CA 1
ATOM 837 C C . GLN A 1 107 ? -15.787 -14.559 16.320 1.00 93.50 107 GLN A C 1
ATOM 839 O O . GLN A 1 107 ? -15.322 -14.127 17.373 1.00 93.50 107 GLN A O 1
ATOM 844 N N . THR A 1 108 ? -15.097 -14.489 15.179 1.00 94.62 108 THR A N 1
ATOM 845 C CA . THR A 1 108 ? -13.716 -13.998 15.107 1.00 94.62 108 THR A CA 1
ATOM 846 C C . THR A 1 108 ? -13.672 -12.645 14.424 1.00 94.62 108 THR A C 1
ATOM 848 O O . THR A 1 108 ? -14.076 -12.520 13.268 1.00 94.62 108 THR A O 1
ATOM 851 N N . LEU A 1 109 ? -13.122 -11.641 15.102 1.00 94.81 109 LEU A N 1
ATOM 852 C CA . LEU A 1 109 ? -12.728 -10.390 14.467 1.00 94.81 109 LEU A CA 1
ATOM 853 C C . LEU A 1 109 ? -11.294 -10.535 13.966 1.00 94.81 109 LEU A C 1
ATOM 855 O O . LEU A 1 109 ? -10.386 -10.769 14.762 1.00 94.81 109 LEU A O 1
ATOM 859 N N . SER A 1 110 ? -11.087 -10.404 12.659 1.00 94.62 110 SER A N 1
ATOM 860 C CA . SER A 1 110 ? -9.766 -10.493 12.052 1.00 94.62 110 SER A CA 1
ATOM 861 C C . SER A 1 110 ? -9.416 -9.241 11.262 1.00 94.62 110 SER A C 1
ATOM 863 O O . SER A 1 110 ? -10.278 -8.538 10.733 1.00 94.62 110 SER A O 1
ATOM 865 N N . TRP A 1 111 ? -8.123 -8.959 11.209 1.00 94.75 111 TRP A N 1
ATOM 866 C CA . TRP A 1 111 ? -7.559 -7.930 10.359 1.00 94.75 111 TRP A CA 1
ATOM 867 C C . TRP A 1 111 ? -6.258 -8.449 9.763 1.00 94.75 111 TRP A C 1
ATOM 869 O O . TRP A 1 111 ? -5.380 -8.924 10.488 1.00 94.75 111 TRP A O 1
ATOM 879 N N . GLU A 1 112 ? -6.156 -8.396 8.440 1.00 92.69 112 GLU A N 1
ATOM 880 C CA . GLU A 1 112 ? -4.993 -8.858 7.691 1.00 92.69 112 GLU A CA 1
ATOM 881 C C . GLU A 1 112 ? -4.618 -7.802 6.647 1.00 92.69 112 GLU A C 1
ATOM 883 O O . GLU A 1 112 ? -5.184 -7.784 5.552 1.00 92.69 112 GLU A O 1
ATOM 888 N N . PRO A 1 113 ? -3.695 -6.883 6.980 1.00 91.25 113 PRO A N 1
ATOM 889 C CA . PRO A 1 113 ? -3.311 -5.827 6.059 1.00 91.25 113 PRO A CA 1
ATOM 890 C C . PRO A 1 113 ? -2.549 -6.403 4.862 1.00 91.25 113 PRO A C 1
ATOM 892 O O . PRO A 1 113 ? -1.682 -7.264 5.008 1.00 91.25 113 PRO A O 1
ATOM 895 N N . ALA A 1 114 ? -2.821 -5.867 3.669 1.00 89.75 114 ALA A N 1
ATOM 896 C CA . ALA A 1 114 ? -2.125 -6.253 2.438 1.00 89.75 114 ALA A CA 1
ATOM 897 C C . ALA A 1 114 ? -0.630 -5.870 2.436 1.00 89.75 114 ALA A C 1
ATOM 899 O O . ALA A 1 114 ? 0.151 -6.422 1.659 1.00 89.75 114 ALA A O 1
ATOM 900 N N . CYS A 1 115 ? -0.238 -4.931 3.302 1.00 91.94 115 CYS A N 1
ATOM 901 C CA . CYS A 1 115 ? 1.134 -4.473 3.476 1.00 91.94 115 CYS A CA 1
ATOM 902 C C . CYS A 1 115 ? 1.668 -4.783 4.875 1.00 91.94 115 CYS A C 1
ATOM 904 O O . CYS A 1 115 ? 0.887 -4.805 5.830 1.00 91.94 115 CYS A O 1
ATOM 906 N N . PRO A 1 116 ? 2.994 -4.960 5.030 1.00 89.88 116 PRO A N 1
ATOM 907 C CA . PRO A 1 116 ? 3.608 -5.096 6.337 1.00 89.88 116 PRO A CA 1
ATOM 908 C C . PRO A 1 116 ? 3.429 -3.787 7.096 1.00 89.88 116 PRO A C 1
ATOM 910 O O . PRO A 1 116 ? 3.703 -2.706 6.576 1.00 89.88 116 PRO A O 1
ATOM 913 N N . VAL A 1 117 ? 2.974 -3.901 8.331 1.00 87.62 117 VAL A N 1
ATOM 914 C CA . VAL A 1 117 ? 2.783 -2.780 9.244 1.00 87.62 117 VAL A CA 1
ATOM 915 C C . VAL A 1 117 ? 3.465 -3.116 10.552 1.00 87.62 117 VAL A C 1
ATOM 917 O O . VAL A 1 117 ? 3.560 -4.285 10.915 1.00 87.62 117 VAL A O 1
ATOM 920 N N . SER A 1 118 ? 3.913 -2.084 11.255 1.00 88.94 118 SER A N 1
ATOM 921 C CA . SER A 1 118 ? 4.471 -2.212 12.595 1.00 88.94 118 SER A CA 1
ATOM 922 C C . SER A 1 118 ? 3.752 -1.232 13.500 1.00 88.94 118 SER A C 1
ATOM 924 O O . SER A 1 118 ? 3.768 -0.023 13.266 1.00 88.94 118 SER A O 1
ATOM 926 N N . GLY A 1 119 ? 3.093 -1.750 14.528 1.00 90.81 119 GLY A N 1
ATOM 927 C CA . GLY A 1 119 ? 2.378 -0.921 15.486 1.00 90.81 119 GLY A CA 1
ATOM 928 C C . GLY A 1 119 ? 1.596 -1.741 16.494 1.00 90.81 119 GLY A C 1
ATOM 929 O O . GLY A 1 119 ? 1.710 -2.965 16.570 1.00 90.81 119 GLY A O 1
ATOM 930 N N . GLN A 1 120 ? 0.790 -1.040 17.276 1.00 93.50 120 GLN A N 1
ATOM 931 C CA . GLN A 1 120 ? -0.058 -1.631 18.294 1.00 93.50 120 GLN A CA 1
ATOM 932 C C . GLN A 1 120 ? -1.503 -1.626 17.818 1.00 93.50 120 GLN A C 1
ATOM 934 O O . GLN A 1 120 ? -2.003 -0.603 17.359 1.00 93.50 120 GLN A O 1
ATOM 939 N N . VAL A 1 121 ? -2.179 -2.755 17.975 1.00 94.62 121 VAL A N 1
ATOM 940 C CA . VAL A 1 121 ? -3.618 -2.892 17.762 1.00 94.62 121 VAL A CA 1
ATOM 941 C C . VAL A 1 121 ? -4.293 -3.213 19.092 1.00 94.62 121 VAL A C 1
ATOM 943 O O . VAL A 1 121 ? -3.702 -3.842 19.969 1.00 94.62 121 VAL A O 1
ATOM 946 N N . SER A 1 122 ? -5.508 -2.720 19.290 1.00 95.06 122 SER A N 1
ATOM 947 C CA . SER A 1 122 ? -6.308 -2.975 20.488 1.00 95.06 122 SER A CA 1
ATOM 948 C C . SER A 1 122 ? -7.789 -2.861 20.170 1.00 95.06 122 SER A C 1
ATOM 950 O O . SER A 1 122 ? -8.175 -2.082 19.295 1.00 95.06 122 SER A O 1
ATOM 952 N N . LEU A 1 123 ? -8.617 -3.578 20.921 1.00 95.44 123 LEU A N 1
ATOM 953 C CA . LEU A 1 123 ? -10.045 -3.302 20.946 1.00 95.44 123 LEU A CA 1
ATOM 954 C C . LEU A 1 123 ? -10.290 -2.024 21.745 1.00 95.44 123 LEU A C 1
ATOM 956 O O . LEU A 1 123 ? -9.586 -1.719 22.713 1.00 95.44 123 LEU A O 1
ATOM 960 N N . CYS A 1 124 ? -11.287 -1.256 21.335 1.00 94.50 124 CYS A N 1
ATOM 961 C CA . CYS A 1 124 ? -11.690 -0.050 22.030 1.00 94.50 124 CYS A CA 1
ATOM 962 C C . CYS A 1 124 ? -13.207 0.152 21.936 1.00 94.50 124 CYS A C 1
ATOM 964 O O . CYS A 1 124 ? -13.870 -0.391 21.052 1.00 94.50 124 CYS A O 1
ATOM 966 N N . TRP A 1 125 ? -13.750 0.902 22.885 1.00 93.31 125 TRP A N 1
ATOM 967 C CA . TRP A 1 125 ? -15.156 1.254 22.968 1.00 93.31 125 TRP A CA 1
ATOM 968 C C . TRP A 1 125 ? -15.341 2.712 22.540 1.00 93.31 125 TRP A C 1
ATOM 970 O O . TRP A 1 125 ? -14.738 3.613 23.127 1.00 93.31 125 TRP A O 1
ATOM 980 N N . CYS A 1 126 ? -16.147 2.935 21.503 1.00 92.25 126 CYS A N 1
ATOM 981 C CA . CYS A 1 126 ? -16.529 4.255 21.002 1.00 92.25 126 CYS A CA 1
ATOM 982 C C . CYS A 1 126 ? -17.958 4.595 21.460 1.00 92.25 126 CYS A C 1
ATOM 984 O O . CYS A 1 126 ? -18.893 3.976 20.944 1.00 92.25 126 CYS A O 1
ATOM 986 N N . PRO A 1 127 ? -18.153 5.585 22.353 1.00 85.81 127 PRO A N 1
ATOM 987 C CA . PRO A 1 127 ? -19.488 5.991 22.798 1.00 85.81 127 PRO A CA 1
ATOM 988 C C . PRO A 1 127 ? -20.365 6.483 21.640 1.00 85.81 127 PRO A C 1
ATOM 990 O O . PRO A 1 127 ? -21.529 6.097 21.528 1.00 85.81 127 PRO A O 1
ATOM 993 N N . GLY A 1 128 ? -19.786 7.283 20.746 1.00 78.94 128 GLY A N 1
ATOM 994 C CA . GLY A 1 128 ? -20.489 7.890 19.630 1.00 78.94 128 GLY A CA 1
ATOM 995 C C . GLY A 1 128 ? -19.563 8.338 18.495 1.00 78.94 128 GLY A C 1
ATOM 996 O O . GLY A 1 128 ? -18.340 8.176 18.551 1.00 78.94 128 GLY A O 1
ATOM 997 N N . PRO A 1 129 ? -20.134 8.853 17.392 1.00 74.81 129 PRO A N 1
ATOM 998 C CA . PRO A 1 129 ? -19.366 9.423 16.290 1.00 74.81 129 PRO A CA 1
ATOM 999 C C . PRO A 1 129 ? -18.588 10.665 16.749 1.00 74.81 129 PRO A C 1
ATOM 1001 O O . PRO A 1 129 ? -19.187 11.601 17.259 1.00 74.81 129 PRO A O 1
ATOM 1004 N N . GLY A 1 130 ? -17.273 10.696 16.520 1.00 73.88 130 GLY A N 1
ATOM 1005 C CA . GLY A 1 130 ? -16.415 11.825 16.911 1.00 73.88 130 GLY A CA 1
ATOM 1006 C C . GLY A 1 130 ? -15.865 11.738 18.338 1.00 73.88 130 GLY A C 1
ATOM 1007 O O . GLY A 1 130 ? -14.917 12.451 18.656 1.00 73.88 130 GLY A O 1
ATOM 1008 N N . ASP A 1 131 ? -16.381 10.821 19.161 1.00 83.88 131 ASP A N 1
ATOM 1009 C CA . ASP A 1 131 ? -15.846 10.571 20.495 1.00 83.88 131 ASP A CA 1
ATOM 1010 C C . ASP A 1 131 ? -14.527 9.793 20.449 1.00 83.88 131 ASP A C 1
ATOM 1012 O O . ASP A 1 131 ? -14.247 9.000 19.542 1.00 83.88 131 ASP A O 1
ATOM 1016 N N . SER A 1 132 ? -13.714 9.984 21.487 1.00 88.81 132 SER A N 1
ATOM 1017 C CA . SER A 1 132 ? -12.477 9.227 21.664 1.00 88.81 132 SER A CA 1
ATOM 1018 C C . SER A 1 132 ? -12.764 7.744 21.912 1.00 88.81 132 SER A C 1
ATOM 1020 O O . SER A 1 132 ? -13.564 7.387 22.771 1.00 88.81 132 SER A O 1
ATOM 1022 N N . CYS A 1 133 ? -12.064 6.859 21.197 1.00 92.50 133 CYS A N 1
ATOM 1023 C CA . CYS A 1 133 ? -12.179 5.422 21.438 1.00 92.50 133 CYS A CA 1
ATOM 1024 C C . CYS A 1 133 ? -11.397 5.011 22.692 1.00 92.50 133 CYS A C 1
ATOM 1026 O O . CYS A 1 133 ? -10.161 5.091 22.719 1.00 92.50 133 CYS A O 1
ATOM 1028 N N . HIS A 1 134 ? -12.105 4.531 23.711 1.00 93.25 134 HIS A N 1
ATOM 1029 C CA . HIS A 1 134 ? -11.530 4.104 24.982 1.00 93.25 134 HIS A CA 1
ATOM 1030 C C . HIS A 1 134 ? -11.009 2.672 24.875 1.00 93.25 134 HIS A C 1
ATOM 1032 O O . HIS A 1 134 ? -11.770 1.734 24.654 1.00 93.25 134 HIS A O 1
ATOM 1038 N N . ARG A 1 135 ? -9.693 2.490 25.002 1.00 94.00 135 ARG A N 1
ATOM 1039 C CA . ARG A 1 135 ? -9.043 1.176 24.886 1.00 94.00 135 ARG A CA 1
ATOM 1040 C C . ARG A 1 135 ? -9.603 0.186 25.916 1.00 94.00 135 ARG A C 1
ATOM 1042 O O . ARG A 1 135 ? -9.644 0.495 27.104 1.00 94.00 135 ARG A O 1
ATOM 1049 N N . LEU A 1 136 ? -9.942 -1.025 25.472 1.00 93.94 136 LEU A N 1
ATOM 1050 C CA . LEU A 1 136 ? -10.255 -2.145 26.358 1.00 93.94 136 LEU A CA 1
ATOM 1051 C C . LEU A 1 136 ? -8.956 -2.723 26.923 1.00 93.94 136 LEU A C 1
ATOM 1053 O O . LEU A 1 136 ? -8.017 -3.021 26.174 1.00 93.94 136 LEU A O 1
ATOM 1057 N N . GLN A 1 137 ? -8.911 -2.910 28.240 1.00 90.56 137 GLN A N 1
ATOM 1058 C CA . GLN A 1 137 ? -7.753 -3.493 28.917 1.00 90.56 137 GLN A CA 1
ATOM 1059 C C . GLN A 1 137 ? -7.485 -4.921 28.426 1.00 90.56 137 GLN A C 1
ATOM 1061 O O . GLN A 1 137 ? -8.404 -5.632 28.027 1.00 90.56 137 GLN A O 1
ATOM 1066 N N . HIS A 1 138 ? -6.209 -5.317 28.403 1.00 90.69 138 HIS A N 1
ATOM 1067 C CA . HIS A 1 138 ? -5.736 -6.641 27.953 1.00 90.69 138 HIS A CA 1
ATOM 1068 C C . HIS A 1 138 ? -6.106 -7.047 26.516 1.00 90.69 138 HIS A C 1
ATOM 1070 O O . HIS A 1 138 ? -5.880 -8.184 26.117 1.00 90.69 138 HIS A O 1
ATOM 1076 N N . SER A 1 139 ? -6.614 -6.122 25.700 1.00 93.75 139 SER A N 1
ATOM 1077 C CA . SER A 1 139 ? -6.899 -6.383 24.285 1.00 93.75 139 SER A CA 1
ATOM 1078 C C . SER A 1 139 ? -5.731 -6.034 23.360 1.00 93.75 139 SER A C 1
ATOM 1080 O O . SER A 1 139 ? -5.833 -6.193 22.146 1.00 93.75 139 SER A O 1
ATOM 1082 N N . SER A 1 140 ? -4.632 -5.495 23.888 1.00 93.62 140 SER A N 1
ATOM 1083 C CA . SER A 1 140 ? -3.568 -4.960 23.049 1.00 93.62 140 SER A CA 1
ATOM 1084 C C . SER A 1 140 ? -2.633 -6.046 22.519 1.00 93.62 140 SER A C 1
ATOM 1086 O O . SER A 1 140 ? -2.169 -6.891 23.276 1.00 93.62 140 SER A O 1
ATOM 1088 N N . GLN A 1 141 ? -2.333 -5.988 21.222 1.00 93.69 141 GLN A N 1
ATOM 1089 C CA . GLN A 1 141 ? -1.426 -6.896 20.526 1.00 93.69 141 GLN A CA 1
ATOM 1090 C C . GLN A 1 141 ? -0.484 -6.099 19.610 1.00 93.69 141 GLN A C 1
ATOM 1092 O O . GLN A 1 141 ? -0.794 -4.978 19.196 1.00 93.69 141 GLN A O 1
ATOM 1097 N N . LEU A 1 142 ? 0.671 -6.672 19.277 1.00 91.62 142 LEU A N 1
ATOM 1098 C CA . LEU A 1 142 ? 1.551 -6.120 18.249 1.00 91.62 142 LEU A CA 1
ATOM 1099 C C . LEU A 1 142 ? 1.073 -6.569 16.867 1.00 91.62 142 LEU A C 1
ATOM 1101 O O . LEU A 1 142 ? 0.968 -7.761 16.591 1.00 91.62 142 LEU A O 1
ATOM 1105 N N . ALA A 1 143 ? 0.839 -5.615 15.976 1.00 86.56 143 ALA A N 1
ATOM 1106 C CA . ALA A 1 143 ? 0.443 -5.881 14.605 1.00 86.56 143 ALA A CA 1
ATOM 1107 C C . ALA A 1 143 ? 1.678 -5.904 13.702 1.00 86.56 143 ALA A C 1
ATOM 1109 O O . ALA A 1 143 ? 2.279 -4.861 13.465 1.00 86.56 143 ALA A O 1
ATOM 1110 N N . HIS A 1 144 ? 2.046 -7.104 13.245 1.00 78.38 144 HIS A N 1
ATOM 1111 C CA . HIS A 1 144 ? 3.094 -7.333 12.234 1.00 78.38 144 HIS A CA 1
ATOM 1112 C C . HIS A 1 144 ? 2.547 -8.020 10.972 1.00 78.38 144 HIS A C 1
ATOM 1114 O O . HIS A 1 144 ? 3.109 -7.900 9.885 1.00 78.38 144 HIS A O 1
ATOM 1120 N N . ARG A 1 145 ? 1.466 -8.793 11.131 1.00 80.38 145 ARG A N 1
ATOM 1121 C CA . ARG A 1 145 ? 0.770 -9.556 10.087 1.00 80.38 145 ARG A CA 1
ATOM 1122 C C . ARG A 1 145 ? -0.726 -9.580 10.424 1.00 80.38 145 ARG A C 1
ATOM 1124 O O . ARG A 1 145 ? -1.272 -8.577 10.870 1.00 80.38 145 ARG A O 1
ATOM 1131 N N . ARG A 1 146 ? -1.366 -10.738 10.262 1.00 89.50 146 ARG A N 1
ATOM 1132 C CA . ARG A 1 146 ? -2.737 -11.004 10.672 1.00 89.50 146 ARG A CA 1
ATOM 1133 C C . ARG A 1 146 ? -2.903 -10.897 12.187 1.00 89.50 146 ARG A C 1
ATOM 1135 O O . ARG A 1 146 ? -2.117 -11.463 12.943 1.00 89.50 146 ARG A O 1
ATOM 1142 N N . VAL A 1 147 ? -3.967 -10.224 12.600 1.00 93.19 147 VAL A N 1
ATOM 1143 C CA . VAL A 1 147 ? -4.401 -10.086 13.992 1.00 93.19 147 VAL A CA 1
ATOM 1144 C C . VAL A 1 147 ? -5.794 -10.679 14.112 1.00 93.19 147 VAL A C 1
ATOM 1146 O O . VAL A 1 147 ? -6.629 -10.497 13.222 1.00 93.19 147 VAL A O 1
ATOM 1149 N N . GLN A 1 148 ? -6.044 -11.400 15.202 1.00 94.88 148 GLN A N 1
ATOM 1150 C CA . GLN A 1 148 ? -7.341 -12.002 15.476 1.00 94.88 148 GLN A CA 1
ATOM 1151 C C . GLN A 1 148 ? -7.748 -11.818 16.935 1.00 94.88 148 GLN A C 1
ATOM 1153 O O . GLN A 1 148 ? -6.926 -11.892 17.849 1.00 94.88 148 GLN A O 1
ATOM 1158 N N . TYR A 1 149 ? -9.047 -11.630 17.126 1.00 94.69 149 TYR A N 1
ATOM 1159 C CA . TYR A 1 149 ? -9.729 -11.714 18.406 1.00 94.69 149 TYR A CA 1
ATOM 1160 C C . TYR A 1 149 ? -10.827 -12.764 18.272 1.00 94.69 149 TYR A C 1
ATOM 1162 O O . TYR A 1 149 ? -11.673 -12.669 17.381 1.00 94.69 149 TYR A O 1
ATOM 1170 N N . LEU A 1 150 ? -10.776 -13.780 19.126 1.00 94.31 150 LEU A N 1
ATOM 1171 C CA . LEU A 1 150 ? -11.747 -14.871 19.165 1.00 94.31 150 LEU A CA 1
ATOM 1172 C C . LEU A 1 150 ? -12.875 -14.532 20.141 1.00 94.31 150 LEU A C 1
ATOM 1174 O O . LEU A 1 150 ? -12.657 -13.754 21.069 1.00 94.31 150 LEU A O 1
ATOM 1178 N N . LEU A 1 151 ? -14.040 -15.158 19.950 1.00 92.00 151 LEU A N 1
ATOM 1179 C CA . LEU A 1 151 ? -15.204 -15.020 20.836 1.00 92.00 151 LEU A CA 1
ATOM 1180 C C . LEU A 1 151 ? -15.614 -13.550 21.031 1.00 92.00 151 LEU A C 1
ATOM 1182 O O . LEU A 1 151 ? -15.870 -13.094 22.142 1.00 92.00 151 LEU A O 1
ATOM 1186 N N . VAL A 1 152 ? -15.611 -12.785 19.937 1.00 91.56 152 VAL A N 1
ATOM 1187 C CA . VAL A 1 152 ? -15.973 -11.367 19.953 1.00 91.56 152 VAL A CA 1
ATOM 1188 C C . VAL A 1 152 ? -17.481 -11.222 19.815 1.00 91.56 152 VAL A C 1
ATOM 1190 O O . VAL A 1 152 ? -18.055 -11.551 18.769 1.00 91.56 152 VAL A O 1
ATOM 1193 N N . ASP A 1 153 ? -18.090 -10.657 20.853 1.00 88.31 153 ASP A N 1
ATOM 1194 C CA . ASP A 1 153 ? -19.485 -10.241 20.836 1.00 88.31 153 ASP A CA 1
ATOM 1195 C C . ASP A 1 153 ? -19.694 -9.060 19.889 1.00 88.31 153 ASP A C 1
ATOM 1197 O O . ASP A 1 153 ? -18.907 -8.109 19.813 1.00 88.31 153 ASP A O 1
ATOM 1201 N N . THR A 1 154 ? -20.795 -9.111 19.152 1.00 88.56 154 THR A N 1
ATOM 1202 C CA . THR A 1 154 ? -21.124 -8.091 18.167 1.00 88.56 154 THR A CA 1
ATOM 1203 C C . THR A 1 154 ? -21.812 -6.901 18.836 1.00 88.56 154 THR A C 1
ATOM 1205 O O . THR A 1 154 ? -23.033 -6.883 18.973 1.00 88.56 154 THR A O 1
ATOM 1208 N N . GLN A 1 155 ? -21.028 -5.906 19.255 1.00 88.25 155 GLN A N 1
ATOM 1209 C CA . GLN A 1 155 ? -21.515 -4.695 19.927 1.00 88.25 155 GLN A CA 1
ATOM 1210 C C . GLN A 1 155 ? -21.295 -3.447 19.046 1.00 88.25 155 GLN A C 1
ATOM 1212 O O . GLN A 1 155 ? -20.170 -3.251 18.581 1.00 88.25 155 GLN A O 1
ATOM 1217 N N . PRO A 1 156 ? -22.290 -2.556 18.829 1.00 88.31 156 PRO A N 1
ATOM 1218 C CA . PRO A 1 156 ? -22.162 -1.389 17.941 1.00 88.31 156 PRO A CA 1
ATOM 1219 C C . PRO A 1 156 ? -21.005 -0.446 18.273 1.00 88.31 156 PRO A C 1
ATOM 1221 O O . PRO A 1 156 ? -20.418 0.152 17.371 1.00 88.31 156 PRO A O 1
ATOM 1224 N N . GLN A 1 157 ? -20.693 -0.309 19.563 1.00 90.62 157 GLN A N 1
ATOM 1225 C CA . GLN A 1 157 ? -19.633 0.561 20.071 1.00 90.62 157 GLN A CA 1
ATOM 1226 C C . GLN A 1 157 ? -18.252 -0.107 20.071 1.00 90.62 157 GLN A C 1
ATOM 1228 O O . GLN A 1 157 ? -17.262 0.553 20.381 1.00 90.62 157 GLN A O 1
ATOM 1233 N N . LEU A 1 158 ? -18.160 -1.406 19.766 1.00 92.88 158 LEU A N 1
ATOM 1234 C CA . LEU A 1 158 ? -16.885 -2.112 19.741 1.00 92.88 158 LEU A CA 1
ATOM 1235 C C . LEU A 1 158 ? -16.153 -1.832 18.426 1.00 92.88 158 LEU A C 1
ATOM 1237 O O . LEU A 1 158 ? -16.654 -2.098 17.330 1.00 92.88 158 LEU A O 1
ATOM 1241 N N . CYS A 1 159 ? -14.936 -1.315 18.553 1.00 92.75 159 CYS A N 1
ATOM 1242 C CA . CYS A 1 159 ? -14.091 -0.927 17.438 1.00 92.75 159 CYS A CA 1
ATOM 1243 C C . CYS A 1 159 ? -12.686 -1.512 17.590 1.00 92.75 159 CYS A C 1
ATOM 1245 O O . CYS A 1 159 ? -12.224 -1.844 18.683 1.00 92.75 159 CYS A O 1
ATOM 1247 N N . LEU A 1 160 ? -11.991 -1.613 16.466 1.00 93.62 160 LEU A N 1
ATOM 1248 C CA . LEU A 1 160 ? -10.578 -1.932 16.395 1.00 93.62 160 LEU A CA 1
ATOM 1249 C C . LEU A 1 160 ? -9.800 -0.624 16.242 1.00 93.62 160 LEU A C 1
ATOM 1251 O O . LEU A 1 160 ? -10.112 0.174 15.359 1.00 93.62 160 LEU A O 1
ATOM 1255 N N . LYS A 1 161 ? -8.790 -0.408 17.084 1.00 93.75 161 LYS A N 1
ATOM 1256 C CA . LYS A 1 161 ? -7.871 0.730 16.994 1.00 93.75 161 LYS A CA 1
ATOM 1257 C C . LYS A 1 161 ? -6.462 0.243 16.733 1.00 93.75 161 LYS A C 1
ATOM 1259 O O . LYS A 1 161 ? -5.967 -0.605 17.472 1.00 93.75 161 LYS A O 1
ATOM 1264 N N . PHE A 1 162 ? -5.797 0.857 15.768 1.00 92.00 162 PHE A N 1
ATOM 1265 C CA . PHE A 1 162 ? -4.365 0.708 15.557 1.00 92.00 162 PHE A CA 1
ATOM 1266 C C . PHE A 1 162 ? -3.653 2.034 15.687 1.00 92.00 162 PHE A C 1
ATOM 1268 O O . PHE A 1 162 ? -4.190 3.084 15.341 1.00 92.00 162 PHE A O 1
ATOM 1275 N N . SER A 1 163 ? -2.435 1.967 16.193 1.00 90.00 163 SER A N 1
ATOM 1276 C CA . SER A 1 163 ? -1.559 3.109 16.377 1.00 90.00 163 SER A CA 1
ATOM 1277 C C . SER A 1 163 ? -0.127 2.722 16.053 1.00 90.00 163 SER A C 1
ATOM 1279 O O . SER A 1 163 ? 0.367 1.697 16.533 1.00 90.00 163 SER A O 1
ATOM 1281 N N . ASN A 1 164 ? 0.548 3.574 15.294 1.00 88.56 164 ASN A N 1
ATOM 1282 C CA . ASN A 1 164 ? 1.984 3.516 15.059 1.00 88.56 164 ASN A CA 1
ATOM 1283 C C . ASN A 1 164 ? 2.595 4.913 15.271 1.00 88.56 164 ASN A C 1
ATOM 1285 O O . ASN A 1 164 ? 1.933 5.819 15.774 1.00 88.56 164 ASN A O 1
ATOM 1289 N N . SER A 1 165 ? 3.862 5.094 14.905 1.00 84.62 165 SER A N 1
ATOM 1290 C CA . SER A 1 165 ? 4.556 6.382 15.020 1.00 84.62 165 SER A CA 1
ATOM 1291 C C . SER A 1 165 ? 3.993 7.483 14.113 1.00 84.62 165 SER A C 1
ATOM 1293 O O . SER A 1 165 ? 4.337 8.645 14.303 1.00 84.62 165 SER A O 1
ATOM 1295 N N . TRP A 1 166 ? 3.166 7.144 13.122 1.00 80.31 166 TRP A N 1
ATOM 1296 C CA . TRP A 1 166 ? 2.673 8.075 12.103 1.00 80.31 166 TRP A CA 1
ATOM 1297 C C . TRP A 1 166 ? 1.209 8.459 12.298 1.00 80.31 166 TRP A C 1
ATOM 1299 O O . TRP A 1 166 ? 0.751 9.438 11.715 1.00 80.31 166 TRP A O 1
ATOM 1309 N N . GLY A 1 167 ? 0.463 7.713 13.110 1.00 85.56 167 GLY A N 1
ATOM 1310 C CA . GLY A 1 167 ? -0.932 8.024 13.366 1.00 85.56 167 GLY A CA 1
ATOM 1311 C C . GLY A 1 167 ? -1.682 6.935 14.114 1.00 85.56 167 GLY A C 1
ATOM 1312 O O . GLY A 1 167 ? -1.123 5.937 14.579 1.00 85.56 167 GLY A O 1
ATOM 1313 N N . SER A 1 168 ? -2.990 7.150 14.226 1.00 88.81 168 SER A N 1
ATOM 1314 C CA . SER A 1 168 ? -3.914 6.164 14.763 1.00 88.81 168 SER A CA 1
ATOM 1315 C C . SER A 1 168 ? -5.201 6.127 13.962 1.00 88.81 168 SER A C 1
ATOM 1317 O O . SER A 1 168 ? -5.736 7.174 13.608 1.00 88.81 168 SER A O 1
ATOM 1319 N N . TRP A 1 169 ? -5.721 4.925 13.756 1.00 89.81 169 TRP A N 1
ATOM 1320 C CA . TRP A 1 169 ? -6.909 4.668 12.957 1.00 89.81 169 TRP A CA 1
ATOM 1321 C C . TRP A 1 169 ? -7.869 3.792 13.746 1.00 89.81 169 TRP A C 1
ATOM 1323 O O . TRP A 1 169 ? -7.444 2.919 14.510 1.00 89.81 169 TRP A O 1
ATOM 1333 N N . VAL A 1 170 ? -9.165 4.041 13.576 1.00 90.88 170 VAL A N 1
ATOM 1334 C CA . VAL A 1 170 ? -10.233 3.332 14.284 1.00 90.88 170 VAL A CA 1
ATOM 1335 C C . VAL A 1 170 ? -11.264 2.845 13.278 1.00 90.88 170 VAL A C 1
ATOM 1337 O O . VAL A 1 170 ? -11.754 3.619 12.456 1.00 90.88 170 VAL A O 1
ATOM 1340 N N . ARG A 1 171 ? -11.630 1.564 13.365 1.00 90.88 171 ARG A N 1
ATOM 1341 C CA . ARG A 1 171 ? -12.678 0.954 12.542 1.00 90.88 171 ARG A CA 1
ATOM 1342 C C . ARG A 1 171 ? -13.696 0.239 13.421 1.00 90.88 171 ARG A C 1
ATOM 1344 O O . ARG A 1 171 ? -13.334 -0.620 14.216 1.00 90.88 171 ARG A O 1
ATOM 1351 N N . CYS A 1 172 ? -14.974 0.566 13.247 1.00 90.62 172 CYS A N 1
ATOM 1352 C CA . CYS A 1 172 ? -16.082 -0.016 14.007 1.00 90.62 172 CYS A CA 1
ATOM 1353 C C . CYS A 1 172 ? -16.895 -0.957 13.100 1.00 90.62 172 CYS A C 1
ATOM 1355 O O . CYS A 1 172 ? -17.804 -0.493 12.407 1.00 90.62 172 CYS A O 1
ATOM 1357 N N . PRO A 1 173 ? -16.575 -2.265 13.051 1.00 89.88 173 PRO A N 1
ATOM 1358 C CA . PRO A 1 173 ? -17.176 -3.208 12.098 1.00 89.88 173 PRO A CA 1
ATOM 1359 C C . PRO A 1 173 ? -18.678 -3.445 12.328 1.00 89.88 173 PRO A C 1
ATOM 1361 O O . PRO A 1 173 ? -19.377 -3.924 11.437 1.00 89.88 173 PRO A O 1
ATOM 1364 N N . PHE A 1 174 ? -19.187 -3.092 13.509 1.00 88.69 174 PHE A N 1
ATOM 1365 C CA . PHE A 1 174 ? -20.556 -3.374 13.939 1.00 88.69 174 PHE A CA 1
ATOM 1366 C C . PHE A 1 174 ? -21.516 -2.184 13.814 1.00 88.69 174 PHE A C 1
ATOM 1368 O O . PHE A 1 174 ? -22.720 -2.368 13.940 1.00 88.69 174 PHE A O 1
ATOM 1375 N N . LYS A 1 175 ? -21.027 -0.977 13.502 1.00 81.62 175 LYS A N 1
ATOM 1376 C CA . LYS A 1 175 ? -21.833 0.260 13.525 1.00 81.62 175 LYS A CA 1
ATOM 1377 C C . LYS A 1 175 ? -23.046 0.252 12.574 1.00 81.62 175 LYS A C 1
ATOM 1379 O O . LYS A 1 175 ? -24.012 0.959 12.822 1.00 81.62 175 LYS A O 1
ATOM 1384 N N . GLN A 1 176 ? -23.000 -0.526 11.489 1.00 68.12 176 GLN A N 1
ATOM 1385 C CA . GLN A 1 176 ? -24.074 -0.612 10.480 1.00 68.12 176 GLN A CA 1
ATOM 1386 C C . GLN A 1 176 ? -24.958 -1.862 10.615 1.00 68.12 176 GLN A C 1
ATOM 1388 O O . GLN A 1 176 ? -25.896 -2.051 9.841 1.00 68.12 176 GLN A O 1
ATOM 1393 N N . ARG A 1 177 ? -24.656 -2.755 11.562 1.00 61.62 177 ARG A N 1
ATOM 1394 C CA . ARG A 1 177 ? -25.424 -3.986 11.759 1.00 61.62 177 ARG A CA 1
ATOM 1395 C C . ARG A 1 177 ? -26.610 -3.653 12.665 1.00 61.62 177 ARG A C 1
ATOM 1397 O O . ARG A 1 177 ? -26.420 -3.227 13.799 1.00 61.62 177 ARG A O 1
ATOM 1404 N N . HIS A 1 178 ? -27.829 -3.839 12.162 1.00 54.09 178 HIS A N 1
ATOM 1405 C CA . HIS A 1 178 ? -29.022 -3.830 13.004 1.00 54.09 178 HIS A CA 1
ATOM 1406 C C . HIS A 1 178 ? -28.953 -5.072 13.889 1.00 54.09 178 HIS A C 1
ATOM 1408 O O . HIS A 1 178 ? -29.160 -6.188 13.412 1.00 54.09 178 HIS A O 1
ATOM 1414 N N . PHE A 1 179 ? -28.581 -4.892 15.152 1.00 52.53 179 PHE A N 1
ATOM 1415 C CA . PHE A 1 179 ? -28.614 -5.983 16.113 1.00 52.53 179 PHE A CA 1
ATOM 1416 C C . PHE A 1 179 ? -30.041 -6.143 16.629 1.00 52.53 179 PHE A C 1
ATOM 1418 O O . PHE A 1 179 ? -30.639 -5.145 17.039 1.00 52.53 179 PHE A O 1
ATOM 1425 N N . PRO A 1 180 ? -30.598 -7.366 16.637 1.00 45.62 180 PRO A N 1
ATOM 1426 C CA . PRO A 1 180 ? -31.757 -7.632 17.466 1.00 45.62 180 PRO A CA 1
ATOM 1427 C C . PRO A 1 180 ? -31.359 -7.358 18.917 1.00 45.62 180 PRO A C 1
ATOM 1429 O O . PRO A 1 180 ? -30.287 -7.769 19.365 1.00 45.62 180 PRO A O 1
ATOM 1432 N N . THR A 1 181 ? -32.197 -6.609 19.625 1.00 41.78 181 THR A N 1
ATOM 1433 C CA . THR A 1 181 ? -32.002 -6.261 21.032 1.00 41.78 181 THR A CA 1
ATOM 1434 C C . THR A 1 181 ? -31.739 -7.545 21.822 1.00 41.78 181 THR A C 1
ATOM 1436 O O . THR A 1 181 ? -32.589 -8.441 21.792 1.00 41.78 181 THR A O 1
ATOM 1439 N N . PRO A 1 182 ? -30.592 -7.688 22.512 1.00 49.06 182 PRO A N 1
ATOM 1440 C CA . PRO A 1 182 ? -30.386 -8.837 23.377 1.00 49.06 182 PRO A CA 1
ATOM 1441 C C . PRO A 1 182 ? -31.481 -8.838 24.452 1.00 49.06 182 PRO A C 1
ATOM 1443 O O . PRO A 1 182 ? -31.797 -7.762 24.976 1.00 49.06 182 PRO A O 1
ATOM 1446 N N . PRO A 1 183 ? -32.059 -9.995 24.825 1.00 43.03 183 PRO A N 1
ATOM 1447 C CA . PRO A 1 183 ? -32.813 -10.069 26.067 1.00 43.03 183 PRO A CA 1
ATOM 1448 C C . PRO A 1 183 ? -31.879 -9.597 27.183 1.00 43.03 183 PRO A C 1
ATOM 1450 O O . PRO A 1 183 ? -30.751 -10.077 27.284 1.00 43.03 183 PRO A O 1
ATOM 1453 N N . THR A 1 184 ? -32.327 -8.606 27.955 1.00 42.56 184 THR A N 1
ATOM 1454 C CA . THR A 1 184 ? -31.586 -7.937 29.034 1.00 42.56 184 THR A CA 1
ATOM 1455 C C . THR A 1 184 ? -30.759 -8.931 29.848 1.00 42.56 184 THR A C 1
ATOM 1457 O O . THR A 1 184 ? -31.285 -9.617 30.726 1.00 42.56 184 THR A O 1
ATOM 1460 N N . SER A 1 185 ? -29.460 -9.023 29.561 1.00 49.84 185 SER A N 1
ATOM 1461 C CA . SER A 1 185 ? -28.519 -9.749 30.399 1.00 49.84 185 SER A CA 1
ATOM 1462 C C . SER A 1 185 ? -28.176 -8.874 31.607 1.00 49.84 185 SER A C 1
ATOM 1464 O O . SER A 1 185 ? -27.945 -7.672 31.497 1.00 49.84 185 SER A O 1
ATOM 1466 N N . ARG A 1 186 ? -28.180 -9.489 32.793 1.00 50.38 186 ARG A N 1
ATOM 1467 C CA . ARG A 1 186 ? -27.969 -8.876 34.122 1.00 50.38 186 ARG A CA 1
ATOM 1468 C C . ARG A 1 186 ? -26.539 -8.358 34.373 1.00 50.38 186 ARG A C 1
ATOM 1470 O O . ARG A 1 186 ? -26.136 -8.222 35.524 1.00 50.38 186 ARG A O 1
ATOM 1477 N N . CYS A 1 187 ? -25.750 -8.091 33.338 1.00 46.53 187 CYS A N 1
ATOM 1478 C CA . CYS A 1 187 ? -24.376 -7.626 33.497 1.00 46.53 187 CYS A CA 1
ATOM 1479 C C . CYS A 1 187 ? -24.278 -6.151 33.108 1.00 46.53 187 CYS A C 1
ATOM 1481 O O . CYS A 1 187 ? -24.096 -5.805 31.945 1.00 46.53 187 CYS A O 1
ATOM 1483 N N . THR A 1 188 ? -24.398 -5.275 34.102 1.00 42.91 188 THR A N 1
ATOM 1484 C CA . THR A 1 188 ? -24.087 -3.849 33.989 1.00 42.91 188 THR A CA 1
ATOM 1485 C C . THR A 1 188 ? -22.574 -3.641 34.055 1.00 42.91 188 THR A C 1
ATOM 1487 O O . THR A 1 188 ? -21.922 -4.027 35.024 1.00 42.91 188 THR A O 1
ATOM 1490 N N . CYS A 1 189 ? -21.994 -3.002 33.037 1.00 51.97 189 CYS A N 1
ATOM 1491 C CA . CYS A 1 189 ? -20.639 -2.465 33.132 1.00 51.97 189 CYS A CA 1
ATOM 1492 C C . CYS A 1 189 ? -20.658 -1.205 34.007 1.00 51.97 189 CYS A C 1
ATOM 1494 O O . CYS A 1 189 ? -21.355 -0.242 33.694 1.00 51.97 189 CYS A O 1
ATOM 1496 N N . VAL A 1 190 ? -19.873 -1.198 35.087 1.00 45.59 190 VAL A N 1
ATOM 1497 C CA . VAL A 1 190 ? -19.624 0.000 35.897 1.00 45.59 190 VAL A CA 1
ATOM 1498 C C . VAL A 1 190 ? -18.589 0.854 35.167 1.00 45.59 190 VAL A C 1
ATOM 1500 O O . VAL A 1 190 ? -17.425 0.471 35.050 1.00 45.59 190 VAL A O 1
ATOM 1503 N N . THR A 1 191 ? -18.993 2.016 34.659 1.00 42.56 191 THR A N 1
ATOM 1504 C CA . THR A 1 191 ? -18.051 3.049 34.216 1.00 42.56 191 THR A CA 1
ATOM 1505 C C . THR A 1 191 ? -17.391 3.644 35.455 1.00 42.56 191 THR A C 1
ATOM 1507 O O . THR A 1 191 ? -18.019 4.396 36.196 1.00 42.56 191 THR A O 1
ATOM 1510 N N . GLY A 1 192 ? -16.142 3.259 35.718 1.00 43.25 192 GLY A N 1
ATOM 1511 C CA . GLY A 1 192 ? -15.364 3.759 36.848 1.00 43.25 192 GLY A CA 1
ATOM 1512 C C . GLY A 1 192 ? -15.082 5.255 36.719 1.00 43.25 192 GLY A C 1
ATOM 1513 O O . GLY A 1 192 ? -14.120 5.655 36.072 1.00 43.25 192 GLY A O 1
ATOM 1514 N N . GLY A 1 193 ? -15.920 6.063 37.361 1.00 37.94 193 GLY A N 1
ATOM 1515 C CA . GLY A 1 193 ? -15.718 7.486 37.589 1.00 37.94 193 GLY A CA 1
ATOM 1516 C C . GLY A 1 193 ? -16.372 7.875 38.910 1.00 37.94 193 GLY A C 1
ATOM 1517 O O . GLY A 1 193 ? -17.577 8.086 38.957 1.00 37.94 193 GLY A O 1
ATOM 1518 N N . GLY A 1 194 ? -15.568 7.951 39.974 1.00 38.16 194 GLY A N 1
ATOM 1519 C CA . GLY A 1 194 ? -15.975 8.441 41.294 1.00 38.16 194 GLY A CA 1
ATOM 1520 C C . GLY A 1 194 ? -16.156 7.344 42.346 1.00 38.16 194 GLY A C 1
ATOM 1521 O O . GLY A 1 194 ? -17.015 6.476 42.225 1.00 38.16 194 GLY A O 1
ATOM 1522 N N . HIS A 1 195 ? -15.354 7.407 43.413 1.00 43.34 195 HIS A N 1
ATOM 1523 C CA . HIS A 1 195 ? -15.606 6.681 44.657 1.00 43.34 195 HIS A CA 1
ATOM 1524 C C . HIS A 1 195 ? -16.986 7.080 45.196 1.00 43.34 195 HIS A C 1
ATOM 1526 O O . HIS A 1 195 ? -17.169 8.173 45.726 1.00 43.34 195 HIS A O 1
ATOM 1532 N N . SER A 1 196 ? -17.968 6.197 45.067 1.00 33.72 196 SER A N 1
ATOM 1533 C CA . SER A 1 196 ? -19.208 6.249 45.834 1.00 33.72 196 SER A CA 1
ATOM 1534 C C . SER A 1 196 ? -19.662 4.820 46.073 1.00 33.72 196 SER A C 1
ATOM 1536 O O . SER A 1 196 ? -20.153 4.133 45.181 1.00 33.72 196 SER A O 1
ATOM 1538 N N . SER A 1 197 ? -19.413 4.355 47.290 1.00 40.88 197 SER A N 1
ATOM 1539 C CA . SER A 1 197 ? -19.848 3.060 47.789 1.00 40.88 197 SER A CA 1
ATOM 1540 C C . SER A 1 197 ? -21.371 3.087 47.947 1.00 40.88 197 SER A C 1
ATOM 1542 O O . SER A 1 197 ? -21.870 3.565 48.962 1.00 40.88 197 SER A O 1
ATOM 1544 N N . GLN A 1 198 ? -22.125 2.596 46.962 1.00 41.25 198 GLN A N 1
ATOM 1545 C CA . GLN A 1 198 ? -23.505 2.174 47.213 1.00 41.25 198 GLN A CA 1
ATOM 1546 C C . GLN A 1 198 ? -23.514 0.688 47.601 1.00 41.25 198 GLN A C 1
ATOM 1548 O O . GLN A 1 198 ? -22.815 -0.108 46.968 1.00 41.25 198 GLN A O 1
ATOM 1553 N N . PRO A 1 199 ? -24.249 0.303 48.660 1.00 38.50 199 PRO A N 1
ATOM 1554 C CA . PRO A 1 199 ? -24.256 -1.067 49.150 1.00 38.50 199 PRO A CA 1
ATOM 1555 C C . PRO A 1 199 ? -24.956 -2.001 48.159 1.00 38.50 199 PRO A C 1
ATOM 1557 O O . PRO A 1 199 ? -25.980 -1.659 47.569 1.00 38.50 199 PRO A O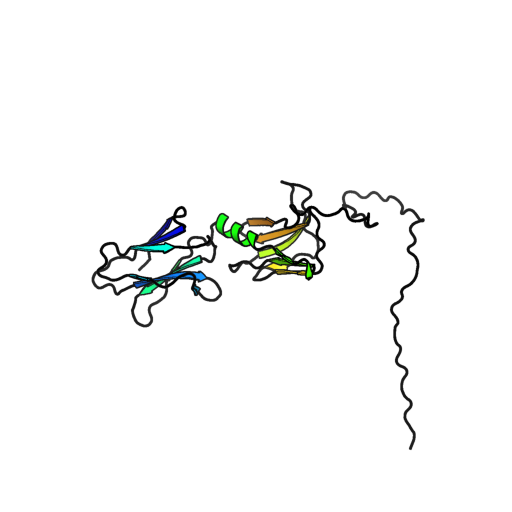 1
ATOM 1560 N N . ALA A 1 200 ? -24.383 -3.193 47.991 1.00 34.81 200 ALA A N 1
ATOM 1561 C CA . ALA A 1 200 ? -24.959 -4.265 47.196 1.00 34.81 200 ALA A CA 1
ATOM 1562 C C . ALA A 1 200 ? -26.300 -4.719 47.795 1.00 34.81 200 ALA A C 1
ATOM 1564 O O . ALA A 1 200 ? -26.388 -5.020 48.985 1.00 34.81 200 ALA A O 1
ATOM 1565 N N . ASP A 1 201 ? -27.325 -4.782 46.950 1.00 40.66 201 ASP A N 1
ATOM 1566 C C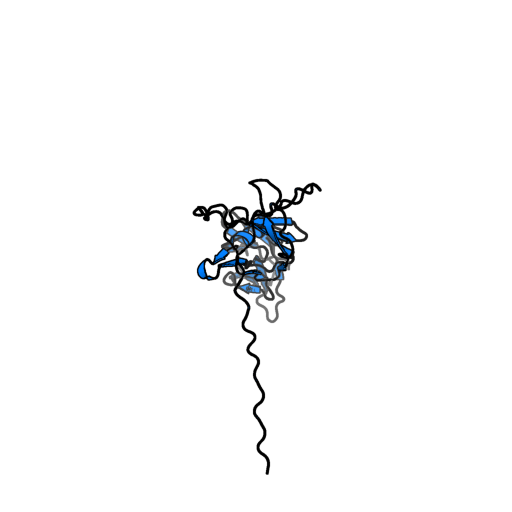A . ASP A 1 201 ? -28.659 -5.267 47.290 1.00 40.66 201 ASP A CA 1
ATOM 1567 C C . ASP A 1 201 ? -28.605 -6.791 47.577 1.00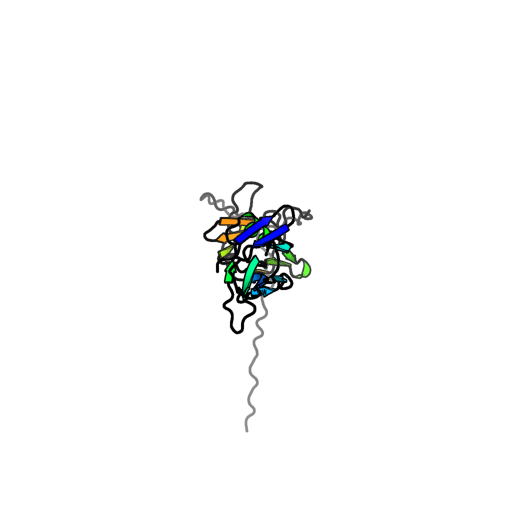 40.66 201 ASP A C 1
ATOM 1569 O O . ASP A 1 201 ? -28.212 -7.569 46.695 1.00 40.66 201 ASP A O 1
ATOM 1573 N N . PRO A 1 202 ? -28.942 -7.258 48.795 1.00 41.69 202 PRO A N 1
ATOM 1574 C CA . PRO A 1 202 ? -28.712 -8.640 49.232 1.00 41.69 202 PRO A CA 1
ATOM 1575 C C . PRO A 1 202 ? -29.598 -9.697 48.545 1.00 41.69 202 PRO A C 1
ATOM 1577 O O . PRO A 1 202 ? -29.433 -10.891 48.799 1.00 41.69 202 PRO A O 1
ATOM 1580 N N . HIS A 1 203 ? -30.511 -9.311 47.648 1.00 39.97 203 HIS A N 1
ATOM 1581 C CA . HIS A 1 203 ? -31.467 -10.237 47.025 1.00 39.97 203 HIS A CA 1
ATOM 1582 C C . HIS A 1 203 ? -31.035 -10.873 45.693 1.00 39.97 203 HIS A C 1
ATOM 1584 O O . HIS A 1 203 ? -31.812 -11.607 45.084 1.00 39.97 203 HIS A O 1
ATOM 1590 N N . SER A 1 204 ? -29.789 -10.692 45.250 1.00 38.97 204 SER A N 1
ATOM 1591 C CA . SER A 1 204 ? -29.267 -11.368 44.049 1.00 38.97 204 SER A CA 1
ATOM 1592 C C . SER A 1 204 ? -28.274 -12.477 44.396 1.00 38.97 204 SER A C 1
ATOM 1594 O O . SER A 1 204 ? -27.094 -12.389 44.070 1.00 38.97 204 SER A O 1
ATOM 1596 N N . ARG A 1 205 ? -28.745 -13.548 45.046 1.00 34.59 205 ARG A N 1
ATOM 1597 C CA . ARG A 1 205 ? -27.972 -14.793 45.179 1.00 34.59 205 ARG A CA 1
ATOM 1598 C C . ARG A 1 205 ? -28.190 -15.645 43.917 1.00 34.59 205 ARG A C 1
ATOM 1600 O O . ARG A 1 205 ? -29.332 -16.026 43.664 1.00 34.59 205 ARG A O 1
ATOM 1607 N N . PRO A 1 206 ? -27.160 -15.960 43.111 1.00 37.59 206 PRO A N 1
ATOM 1608 C CA . PRO A 1 206 ? -27.293 -16.966 42.064 1.00 37.59 206 PRO A CA 1
ATOM 1609 C C . PRO A 1 206 ? -27.541 -18.337 42.700 1.00 37.59 206 PRO A C 1
ATOM 1611 O O . PRO A 1 206 ? -26.995 -18.643 43.764 1.00 37.59 206 PRO A O 1
ATOM 1614 N N . ALA A 1 207 ? -28.363 -19.160 42.050 1.00 38.22 207 ALA A N 1
ATOM 1615 C CA . ALA A 1 207 ? -28.564 -20.547 42.443 1.00 38.22 207 ALA A CA 1
ATOM 1616 C C . ALA A 1 207 ? -27.218 -21.291 42.464 1.00 38.22 207 ALA A C 1
ATOM 1618 O O . ALA A 1 207 ? -26.411 -21.183 41.540 1.00 38.22 207 ALA A O 1
ATOM 1619 N N . HIS A 1 208 ? -26.981 -22.036 43.543 1.00 40.06 208 HIS A N 1
ATOM 1620 C CA . HIS A 1 208 ? -25.881 -22.985 43.622 1.00 40.06 208 HIS A CA 1
ATOM 1621 C C . HIS A 1 208 ? -26.039 -24.088 42.559 1.00 40.06 208 HIS A C 1
ATOM 1623 O O . HIS A 1 208 ? -27.156 -24.478 42.234 1.00 40.06 208 HIS A O 1
ATOM 1629 N N . PHE A 1 209 ? -24.889 -24.644 42.165 1.00 35.06 209 PHE A N 1
ATOM 1630 C CA . PHE A 1 209 ? -24.660 -25.887 41.413 1.00 35.06 209 PHE A CA 1
ATOM 1631 C C . PHE A 1 209 ? -24.603 -25.796 39.886 1.00 35.06 209 PHE A C 1
ATOM 1633 O O . PHE A 1 209 ? -25.607 -25.919 39.203 1.00 35.06 209 PHE A O 1
ATOM 1640 N N . LEU A 1 210 ? -23.369 -25.769 39.367 1.00 33.34 210 LEU A N 1
ATOM 1641 C CA . LEU A 1 210 ? -22.742 -26.961 38.779 1.00 33.34 210 LEU A CA 1
ATOM 1642 C C . LEU A 1 210 ? -21.259 -26.975 39.202 1.00 33.34 210 LEU A C 1
ATOM 1644 O O . LEU A 1 210 ? -20.472 -26.140 38.765 1.00 33.34 210 LEU A O 1
ATOM 1648 N N . GLN A 1 211 ? -20.885 -27.883 40.110 1.00 38.28 211 GLN A N 1
ATOM 1649 C CA . GLN A 1 211 ? -19.476 -28.166 40.415 1.00 38.28 211 GLN A CA 1
ATOM 1650 C C . GLN A 1 211 ? -18.837 -28.931 39.242 1.00 38.28 211 GLN A C 1
ATOM 1652 O O . GLN A 1 211 ? -19.487 -29.815 38.679 1.00 38.28 211 GLN A O 1
ATOM 1657 N N . PRO A 1 212 ? -17.562 -28.675 38.902 1.00 31.72 212 PRO A N 1
ATOM 1658 C CA . PRO A 1 212 ? -16.806 -29.567 38.034 1.00 31.72 212 PRO A CA 1
ATOM 1659 C C . PRO A 1 212 ? -16.547 -30.892 38.767 1.00 31.72 212 PRO A C 1
ATOM 1661 O O . PRO A 1 212 ? -15.986 -30.914 39.863 1.00 31.72 212 PRO A O 1
ATOM 1664 N N . GLN A 1 213 ? -16.978 -32.000 38.163 1.00 33.81 213 GLN A N 1
ATOM 1665 C CA . GLN A 1 213 ? -16.670 -33.353 38.623 1.00 33.81 213 GLN A CA 1
ATOM 1666 C C . GLN A 1 213 ? -15.156 -33.582 38.549 1.00 33.81 213 GLN A C 1
ATOM 1668 O O . GLN A 1 213 ? -14.574 -33.620 37.465 1.00 33.81 213 GLN A O 1
ATOM 1673 N N . LEU A 1 214 ? -14.518 -33.742 39.707 1.00 34.44 214 LEU A N 1
ATOM 1674 C CA . LEU A 1 214 ? -13.136 -34.189 39.817 1.00 34.44 214 LEU A CA 1
ATOM 1675 C C . LEU A 1 214 ? -13.160 -35.720 39.877 1.00 34.44 214 LEU A C 1
ATOM 1677 O O . LEU A 1 214 ? -13.401 -36.310 40.928 1.00 34.44 214 LEU A O 1
ATOM 1681 N N . THR A 1 215 ? -12.964 -36.385 38.739 1.00 35.00 215 THR A N 1
ATOM 1682 C CA . THR A 1 215 ? -12.801 -37.844 38.709 1.00 35.00 215 THR A CA 1
ATOM 1683 C C . THR A 1 215 ? -11.486 -38.224 39.387 1.00 35.00 215 THR A C 1
ATOM 1685 O O . THR A 1 215 ? -10.419 -38.178 38.777 1.00 35.00 215 THR A O 1
ATOM 1688 N N . SER A 1 216 ? -11.577 -38.601 40.660 1.00 36.12 216 SER A N 1
ATOM 1689 C CA . SER A 1 216 ? -10.556 -39.354 41.383 1.00 36.12 216 SER A CA 1
ATOM 1690 C C . SER A 1 216 ? -10.428 -40.746 40.750 1.00 36.12 216 SER A C 1
ATOM 1692 O O . SER A 1 216 ? -11.359 -41.549 40.807 1.00 36.12 216 SER A O 1
ATOM 1694 N N . LYS A 1 217 ? -9.291 -41.031 40.103 1.00 44.22 217 LYS A N 1
ATOM 1695 C CA . LYS A 1 217 ? -8.902 -42.404 39.754 1.00 44.22 217 LYS A CA 1
ATOM 1696 C C . LYS A 1 217 ? -8.322 -43.062 41.006 1.00 44.22 217 LYS A C 1
ATOM 1698 O O . LYS A 1 217 ? -7.271 -42.646 41.486 1.00 44.22 217 LYS A O 1
ATOM 1703 N N . LEU A 1 218 ? -9.002 -44.090 41.507 1.00 40.44 218 LEU A N 1
ATOM 1704 C CA . LEU A 1 218 ? -8.493 -44.978 42.553 1.00 40.44 218 LEU A CA 1
ATOM 1705 C C . LEU A 1 218 ? -7.397 -45.904 41.967 1.00 40.44 218 LEU A C 1
ATOM 1707 O O . LEU A 1 218 ? -7.537 -46.317 40.811 1.00 40.44 218 LEU A O 1
ATOM 1711 N N . PRO A 1 219 ? -6.327 -46.257 42.706 1.00 42.50 219 PRO A N 1
ATOM 1712 C CA . PRO A 1 219 ? -5.282 -47.153 42.208 1.00 42.50 219 PRO A CA 1
ATOM 1713 C C . PRO A 1 219 ? -5.756 -48.613 42.160 1.00 42.50 219 PRO A C 1
ATOM 1715 O O . PRO A 1 219 ? -6.444 -49.082 43.066 1.00 42.50 219 PRO A O 1
ATOM 1718 N N . LEU A 1 220 ? -5.347 -49.341 41.118 1.00 49.12 220 LEU A N 1
ATOM 1719 C CA . LEU A 1 220 ? -5.483 -50.798 41.027 1.00 49.12 220 LEU A CA 1
ATOM 1720 C C . LEU A 1 220 ? -4.562 -51.487 42.057 1.00 49.12 220 LEU A C 1
ATOM 1722 O O . LEU A 1 220 ? -3.423 -51.041 42.218 1.00 49.12 220 LEU A O 1
ATOM 1726 N N . PRO A 1 221 ? -4.993 -52.576 42.721 1.00 44.97 221 PRO A N 1
ATOM 1727 C CA . PRO A 1 221 ? -4.119 -53.351 43.591 1.00 44.97 221 PRO A CA 1
ATOM 1728 C C . PRO A 1 221 ? -3.178 -54.252 42.776 1.00 44.97 221 PRO A C 1
ATOM 1730 O O . PRO A 1 221 ? -3.588 -54.885 41.802 1.00 44.97 221 PRO A O 1
ATOM 1733 N N . LEU A 1 222 ? -1.915 -54.315 43.203 1.00 45.44 222 LEU A N 1
ATOM 1734 C CA . LEU A 1 222 ? -0.915 -55.279 42.735 1.00 45.44 222 LEU A CA 1
ATOM 1735 C C . LEU A 1 222 ? -1.303 -56.704 43.168 1.00 45.44 222 LEU A C 1
ATOM 1737 O O . LEU A 1 222 ? -1.649 -56.890 44.338 1.00 45.44 222 LEU A O 1
ATOM 1741 N N . PRO A 1 223 ? -1.195 -57.720 42.296 1.00 41.34 223 PRO A N 1
ATOM 1742 C CA . PRO A 1 223 ? -1.233 -59.102 42.737 1.00 41.34 223 PRO A CA 1
ATOM 1743 C C . PRO A 1 223 ? 0.126 -59.501 43.327 1.00 41.34 223 PRO A C 1
ATOM 1745 O O . PRO A 1 223 ? 1.179 -59.265 42.738 1.00 41.34 223 PRO A O 1
ATOM 1748 N N . SER A 1 224 ? 0.074 -60.101 44.512 1.00 38.84 224 SER A N 1
ATOM 1749 C CA . SER A 1 224 ? 1.150 -60.891 45.106 1.00 38.84 224 SER A CA 1
ATOM 1750 C C . SER A 1 224 ? 1.421 -62.134 44.264 1.00 38.84 224 SER A C 1
ATOM 1752 O O . SER A 1 224 ? 0.440 -62.743 43.847 1.00 38.84 224 SER A O 1
ATOM 1754 N N . TRP A 1 225 ? 2.700 -62.464 44.063 1.00 40.66 225 TRP A N 1
ATOM 1755 C CA . TRP A 1 225 ? 3.387 -63.770 43.968 1.00 40.66 225 TRP A CA 1
ATOM 1756 C C . TRP A 1 225 ? 4.712 -63.549 43.230 1.00 40.66 225 TRP A C 1
ATOM 1758 O O . TRP A 1 225 ? 4.676 -63.097 42.064 1.00 40.66 225 TRP A O 1
#

Sequence (225 aa):
GKLRYWVDRRRKAILVQVPRASGSPEYFVRLCLKLFTCKDAGAPVLVNASSVSRAVSLPYSQELPCLCLEGWSATLDAVRTQICPFENDTQALETLWDTVHYHPGSQTLSWEPACPVSGQVSLCWCPGPGDSCHRLQHSSQLAHRRVQYLLVDTQPQLCLKFSNSWGSWVRCPFKQRHFPTPPTSRCTCVTGGGHSSQPADPHSRPAHFLQPQLTSKLPLPLPSW

Secondary structure (DSSP, 8-state):
-PPEEEEETTTTEEEEEPPP-TTPPPEEEEEEEESSSEEESS--EEE-TT-SS-EEEEE-SS--TTEEEEEEESSTTPPPEEE-TTTT-HHHHHHGGGGEEEEGGGTEEEE--SS---EEEEEEE--STTS--EEPTT--EEESS-EEESS----TTEEEEEEETTEEEEE-TTTT--PPPPP--S-------S---PPPPTT-PPPP---------PPPPPPP-